Protein AF-A0A953SSI4-F1 (afdb_monomer_lite)

pLDDT: mean 75.78, std 18.79, range [28.72, 97.06]

Foldseek 3Di:
DDPPDPPDPPPPDDDDDDPDQDKFKKKKKFPDKDKDKDQWAFDPPDKDWIKIWMWIWADPDPFKIKIKIKMWIKTKTWGWGFAPDPVGDTHDIKMKIKIFMWIKIKMWTDDDQKIKMKMWTKTPFMFMFMDAPPDPGPGPGDTFIWIKIKTWMWGDPDLFKIKIKIKIWIDGAFDWDDCVSPPPTDTDGMTMMMITIMMMGTDPSDPPVVVVVVVVVVVVVVVVVVVVVVVVVVVVVVVVVVVVVVVVVVVVVVVVVVVDDD

Secondary structure (DSSP, 8-state):
-----------------SSPPPPEEEEEEEEEEEEEESSEEE-SSPPPEEEEEEEEEEESSSSEEEEEEEEEEEEEEEEEEEP-STT-PEEEEEEEEEEEEEEEEEEEEEETTEEEEEEEE--SEEEEEEEETTTB-----EE--EEEEEEEEEEESSSSEEEEEEEEEEEESPEEPPTTTSTT----EE-EEEEEEEEEEES-S-THHHHHHHHHHHHHHHHHHHHHHHHHHHHHHHHHHHHHHHHHHHHHHHHHHHTT--

Sequence (262 aa):
MKKLILILLLVPFVLVEGQQKQNYFSAHANIFSVVFPTRFEQSKQRAGNFLLGGQYNYYVSDMFLLSGGLNFTWLEMNGRNKSTLPTGGLLGNTQFEVLAAYPFLGVSTAISETELFVKMGVSIFGKQNQLGSSKGWVLEGKAFTLVPLEIGANWKFTENWGLSASIMKNFGDKLKIDKKIYVNSPESEIDFLTFNIGLSYAFLSKHNNLQVQIDGLKNKNMQYDHEIDALKKTIEQQKDTIKEKTELLAEYNKQNVDNGNT

Structure (mmCIF, N/CA/C/O backbone):
data_AF-A0A953SSI4-F1
#
_entry.id   AF-A0A953SSI4-F1
#
loop_
_atom_site.group_PDB
_atom_site.id
_atom_site.type_symbol
_atom_site.label_atom_id
_atom_site.label_alt_id
_atom_site.label_comp_id
_atom_site.label_asym_id
_atom_site.label_entity_id
_atom_site.label_seq_id
_atom_site.pdbx_PDB_ins_code
_atom_site.Cartn_x
_atom_site.Cartn_y
_atom_site.Cartn_z
_atom_site.occupancy
_atom_site.B_iso_or_equiv
_atom_site.auth_seq_id
_atom_site.auth_comp_id
_atom_site.auth_asym_id
_atom_site.auth_atom_id
_atom_site.pdbx_PDB_model_num
ATOM 1 N N . MET A 1 1 ? -8.858 -25.792 -22.626 1.00 38.88 1 MET A N 1
ATOM 2 C CA . MET A 1 1 ? -8.390 -26.247 -21.293 1.00 38.88 1 MET A CA 1
ATOM 3 C C . MET A 1 1 ? -7.252 -25.315 -20.895 1.00 38.88 1 MET A C 1
ATOM 5 O O . MET A 1 1 ? -6.272 -25.285 -21.612 1.00 38.88 1 MET A O 1
ATOM 9 N N . LYS A 1 2 ? -7.348 -24.429 -19.907 1.00 32.44 2 LYS A N 1
ATOM 10 C CA . LYS A 1 2 ? -7.685 -24.670 -18.503 1.00 32.44 2 LYS A CA 1
ATOM 11 C C . LYS A 1 2 ? -8.465 -23.470 -17.955 1.00 32.44 2 LYS A C 1
ATOM 13 O O . LYS A 1 2 ? -7.995 -22.341 -18.013 1.00 32.44 2 LYS A O 1
ATOM 18 N N . LYS A 1 3 ? -9.651 -23.749 -17.411 1.00 34.91 3 LYS A N 1
ATOM 19 C CA . LYS A 1 3 ? -10.274 -22.919 -16.382 1.00 34.91 3 LYS A CA 1
ATOM 20 C C . LYS A 1 3 ? -9.299 -22.940 -15.202 1.00 34.91 3 LYS A C 1
ATOM 22 O O . LYS A 1 3 ? -9.173 -23.976 -14.560 1.00 34.91 3 LYS A O 1
ATOM 27 N N . LEU A 1 4 ? -8.545 -21.866 -15.000 1.00 31.55 4 LEU A N 1
ATOM 28 C CA . LEU A 1 4 ? -7.781 -21.639 -13.775 1.00 31.55 4 LEU A CA 1
ATOM 29 C C . LEU A 1 4 ? -8.702 -20.785 -12.899 1.00 31.55 4 LEU A C 1
ATOM 31 O O . LEU A 1 4 ? -8.796 -19.578 -13.065 1.00 31.55 4 LEU A O 1
ATOM 35 N N . ILE A 1 5 ? -9.707 -21.429 -12.309 1.00 34.41 5 ILE A N 1
ATOM 36 C CA . ILE A 1 5 ? -9.767 -21.584 -10.857 1.00 34.41 5 ILE A CA 1
ATOM 37 C C . ILE A 1 5 ? -9.436 -20.245 -10.186 1.00 34.41 5 ILE A C 1
ATOM 39 O O . ILE A 1 5 ? -8.339 -19.989 -9.700 1.00 34.41 5 ILE A O 1
ATOM 43 N N . LEU A 1 6 ? -10.460 -19.396 -10.196 1.00 28.72 6 LEU A N 1
ATOM 44 C CA . LEU A 1 6 ? -10.753 -18.434 -9.151 1.00 28.72 6 LEU A CA 1
ATOM 45 C C . LEU A 1 6 ? -10.874 -19.227 -7.834 1.00 28.72 6 LEU A C 1
ATOM 47 O O . LEU A 1 6 ? -11.974 -19.583 -7.420 1.00 28.72 6 LEU A O 1
ATOM 51 N N . ILE A 1 7 ? -9.749 -19.598 -7.212 1.00 35.09 7 ILE A N 1
ATOM 52 C CA . ILE A 1 7 ? -9.768 -19.943 -5.790 1.00 35.09 7 ILE A CA 1
ATOM 53 C C . ILE A 1 7 ? -10.003 -18.616 -5.087 1.00 35.09 7 ILE A C 1
ATOM 55 O O . ILE A 1 7 ? -9.104 -17.793 -4.921 1.00 35.09 7 ILE A O 1
ATOM 59 N N . LEU A 1 8 ? -11.272 -18.405 -4.740 1.00 30.89 8 LEU A N 1
ATOM 60 C CA . LEU A 1 8 ? -11.639 -17.622 -3.581 1.00 30.89 8 LEU A CA 1
ATOM 61 C C . LEU A 1 8 ? -10.692 -18.017 -2.443 1.00 30.89 8 LEU A C 1
ATOM 63 O O . LEU A 1 8 ? -10.792 -19.114 -1.898 1.00 30.89 8 LEU A O 1
ATOM 67 N N . LEU A 1 9 ? -9.797 -17.109 -2.066 1.00 33.22 9 LEU A N 1
ATOM 68 C CA . LEU A 1 9 ? -9.161 -17.100 -0.752 1.00 33.22 9 LEU A CA 1
ATOM 69 C C . LEU A 1 9 ? -10.221 -16.686 0.285 1.00 33.22 9 LEU A C 1
ATOM 71 O O . LEU A 1 9 ? -10.135 -15.644 0.924 1.00 33.22 9 LEU A O 1
ATOM 75 N N . LEU A 1 10 ? -11.259 -17.514 0.418 1.00 29.75 10 LEU A N 1
ATOM 76 C CA . LEU A 1 10 ? -12.060 -17.612 1.629 1.00 29.75 10 LEU A CA 1
ATOM 77 C C . LEU A 1 10 ? -11.237 -18.454 2.601 1.00 29.75 10 LEU A C 1
ATOM 79 O O . LEU A 1 10 ? -11.416 -19.665 2.702 1.00 29.75 10 LEU A O 1
ATOM 83 N N . VAL A 1 11 ? -10.279 -17.820 3.273 1.00 34.97 11 VAL A N 1
ATOM 84 C CA . VAL A 1 11 ? -9.708 -18.405 4.486 1.00 34.97 11 VAL A CA 1
ATOM 85 C C . VAL A 1 11 ? -10.775 -18.239 5.571 1.00 34.97 11 VAL A C 1
ATOM 87 O O . VAL A 1 11 ? -11.155 -17.100 5.854 1.00 34.97 11 VAL A O 1
ATOM 90 N N . PRO A 1 12 ? -11.307 -19.324 6.164 1.00 33.00 12 PRO A N 1
ATOM 91 C CA . PRO A 1 12 ? -12.176 -19.196 7.318 1.00 33.00 12 PRO A CA 1
ATOM 92 C C . PRO A 1 12 ? -11.296 -18.740 8.485 1.00 33.00 12 PRO A C 1
ATOM 94 O O . PRO A 1 12 ? -10.506 -19.513 9.024 1.00 33.00 12 PRO A O 1
ATOM 97 N N . PHE A 1 13 ? -11.376 -17.458 8.835 1.00 42.38 13 PHE A N 1
ATOM 98 C CA . PHE A 1 13 ? -10.737 -16.938 10.036 1.00 42.38 13 PHE A CA 1
ATOM 99 C C . PHE A 1 13 ? -11.440 -17.545 11.251 1.00 42.38 13 PHE A C 1
ATOM 101 O O . PHE A 1 13 ? -12.580 -17.208 11.566 1.00 42.38 13 PHE A O 1
ATOM 108 N N . VAL A 1 14 ? -10.758 -18.479 11.908 1.00 31.27 14 VAL A N 1
ATOM 109 C CA . VAL A 1 14 ? -11.122 -18.959 13.238 1.00 31.27 14 VAL A CA 1
ATOM 110 C C . VAL A 1 14 ? -10.850 -17.812 14.211 1.00 31.27 14 VAL A C 1
ATOM 112 O O . VAL A 1 14 ? -9.713 -17.357 14.343 1.00 31.27 14 VAL A O 1
ATOM 115 N N . LEU A 1 15 ? -11.916 -17.312 14.835 1.00 35.94 15 LEU A N 1
ATOM 116 C CA . LEU A 1 15 ? -11.875 -16.308 15.894 1.00 35.94 15 LEU A CA 1
ATOM 117 C C . LEU A 1 15 ? -11.150 -16.905 17.106 1.00 35.94 15 LEU A C 1
ATOM 119 O O . LEU A 1 15 ? -11.649 -17.838 17.730 1.00 35.94 15 LEU A O 1
ATOM 123 N N . VAL A 1 16 ? -9.964 -16.386 17.420 1.00 34.56 16 VAL A N 1
ATOM 124 C CA . VAL A 1 16 ? -9.275 -16.658 18.686 1.00 34.56 16 VAL A CA 1
ATOM 125 C C . VAL A 1 16 ? -9.509 -15.448 19.581 1.00 34.56 16 VAL A C 1
ATOM 127 O O . VAL A 1 16 ? -8.954 -14.378 19.343 1.00 34.56 16 VAL A O 1
ATOM 130 N N . GLU A 1 17 ? -10.366 -15.613 20.586 1.00 31.66 17 GLU A N 1
ATOM 131 C CA . GLU A 1 17 ? -10.643 -14.596 21.599 1.00 31.66 17 GLU A CA 1
ATOM 132 C C . GLU A 1 17 ? -9.452 -14.475 22.566 1.00 31.66 17 GLU A C 1
ATOM 134 O O . GLU A 1 17 ? -9.240 -15.300 23.451 1.00 31.66 17 GLU A O 1
ATOM 139 N N . GLY A 1 18 ? -8.664 -13.420 22.388 1.00 30.20 18 GLY A N 1
ATOM 140 C CA . GLY A 1 18 ? -7.817 -12.801 23.412 1.00 30.20 18 GLY A CA 1
ATOM 141 C C . GLY A 1 18 ? -8.101 -11.298 23.401 1.00 30.20 18 GLY A C 1
ATOM 142 O O . GLY A 1 18 ? -8.830 -10.851 22.520 1.00 30.20 18 GLY A O 1
ATOM 143 N N . GLN A 1 19 ? -7.575 -10.500 24.341 1.00 40.12 19 GLN A N 1
ATOM 144 C CA . GLN A 1 19 ? -7.699 -9.030 24.296 1.00 40.12 19 GLN A CA 1
ATOM 145 C C . GLN A 1 19 ? -7.029 -8.477 23.024 1.00 40.12 19 GLN A C 1
ATOM 147 O O . GLN A 1 19 ? -5.876 -8.067 23.025 1.00 40.12 19 GLN A O 1
ATOM 152 N N . GLN A 1 20 ? -7.750 -8.539 21.910 1.00 52.00 20 GLN A N 1
ATOM 153 C CA . GLN A 1 20 ? -7.225 -8.362 20.570 1.00 52.00 20 GLN A CA 1
ATOM 154 C C . GLN A 1 20 ? -7.157 -6.873 20.257 1.00 52.00 20 GLN A C 1
ATOM 156 O O . GLN A 1 20 ? -8.157 -6.151 20.348 1.00 52.00 20 GLN A O 1
ATOM 161 N N . LYS A 1 21 ? -5.979 -6.418 19.817 1.00 66.44 21 LYS A N 1
ATOM 162 C CA . LYS A 1 21 ? -5.864 -5.173 19.052 1.00 66.44 21 LYS A CA 1
ATOM 163 C C . LYS A 1 21 ? -6.944 -5.167 17.963 1.00 66.44 21 LYS A C 1
ATOM 165 O O . LYS A 1 21 ? -7.124 -6.155 17.254 1.00 66.44 21 LYS A O 1
ATOM 170 N N . GLN A 1 22 ? -7.686 -4.065 17.852 1.00 73.00 22 GLN A N 1
ATOM 171 C CA . GLN A 1 22 ? -8.815 -3.991 16.924 1.00 73.00 22 GLN A CA 1
ATOM 172 C C . GLN A 1 22 ? -8.332 -4.005 15.478 1.00 73.00 22 GLN A C 1
ATOM 174 O O . GLN A 1 22 ? -7.473 -3.211 15.092 1.00 73.00 22 GLN A O 1
ATOM 179 N N . ASN A 1 23 ? -8.925 -4.889 14.677 1.00 83.12 23 ASN A N 1
ATOM 180 C CA . ASN A 1 23 ? -8.787 -4.868 13.227 1.00 83.12 23 ASN A CA 1
ATOM 181 C C . ASN A 1 23 ? -9.219 -3.505 12.682 1.00 83.12 23 ASN A C 1
ATOM 183 O O . ASN A 1 23 ? -10.150 -2.890 13.202 1.00 83.12 23 ASN A O 1
ATOM 187 N N . TYR A 1 24 ? -8.559 -3.033 11.631 1.00 83.81 24 TYR A N 1
ATOM 188 C CA . TYR A 1 24 ? -8.781 -1.677 11.142 1.00 83.81 24 TYR A CA 1
ATOM 189 C C . TYR A 1 24 ? -8.569 -1.563 9.640 1.00 83.81 24 TYR A C 1
ATOM 191 O O . TYR A 1 24 ? -7.761 -2.270 9.035 1.00 83.81 24 TYR A O 1
ATOM 199 N N . PHE A 1 25 ? -9.264 -0.603 9.041 1.00 88.50 25 PHE A N 1
ATOM 200 C CA . PHE A 1 25 ? -8.987 -0.160 7.683 1.00 88.50 25 PHE A CA 1
ATOM 201 C C . PHE A 1 25 ? -7.974 0.973 7.705 1.00 88.50 25 PHE A C 1
ATOM 203 O O . PHE A 1 25 ? -8.043 1.856 8.565 1.00 88.50 25 PHE A O 1
ATOM 210 N N . SER A 1 26 ? -7.069 0.978 6.735 1.00 90.50 26 SER A N 1
ATOM 211 C CA . SER A 1 26 ? -6.137 2.078 6.525 1.00 90.50 26 SER A CA 1
ATOM 212 C C . SER A 1 26 ? -6.022 2.451 5.057 1.00 90.50 26 SER A C 1
ATOM 214 O O . SER A 1 26 ? -6.076 1.583 4.187 1.00 90.50 26 SER A O 1
ATOM 216 N N . ALA A 1 27 ? -5.813 3.737 4.795 1.00 93.88 27 ALA A N 1
ATOM 217 C CA . ALA A 1 27 ? -5.312 4.225 3.517 1.00 93.88 27 ALA A CA 1
ATOM 218 C C . ALA A 1 27 ? -3.811 4.456 3.634 1.00 93.88 27 ALA A C 1
ATOM 220 O O . ALA A 1 27 ? -3.314 4.817 4.703 1.00 93.88 27 ALA A O 1
ATOM 221 N N . HIS A 1 28 ? -3.098 4.285 2.531 1.00 93.31 28 HIS A N 1
ATOM 222 C CA . HIS A 1 28 ? -1.682 4.608 2.445 1.00 93.31 28 HIS A CA 1
ATOM 223 C C . HIS A 1 28 ? -1.350 5.211 1.090 1.00 93.31 28 HIS A C 1
ATOM 225 O O . HIS A 1 28 ? -1.944 4.855 0.073 1.00 93.31 28 HIS A O 1
ATOM 231 N N . ALA A 1 29 ? -0.382 6.117 1.081 1.00 93.94 29 ALA A N 1
ATOM 232 C CA . ALA A 1 29 ? 0.141 6.707 -0.137 1.00 93.94 29 ALA A CA 1
ATOM 233 C C . ALA A 1 29 ? 1.640 6.969 -0.017 1.00 93.94 29 ALA A C 1
ATOM 235 O O . ALA A 1 29 ? 2.124 7.333 1.054 1.00 93.94 29 ALA A O 1
ATOM 236 N N . ASN A 1 30 ? 2.371 6.839 -1.121 1.00 91.19 30 ASN A N 1
ATOM 237 C CA . ASN A 1 30 ? 3.765 7.263 -1.178 1.00 91.19 30 ASN A CA 1
ATOM 238 C C . ASN A 1 30 ? 3.826 8.787 -1.301 1.00 91.19 30 ASN A C 1
ATOM 240 O O . ASN A 1 30 ? 3.279 9.360 -2.242 1.00 91.19 30 ASN A O 1
ATOM 244 N N . ILE A 1 31 ? 4.518 9.435 -0.367 1.00 89.62 31 ILE A N 1
ATOM 245 C CA . ILE A 1 31 ? 4.819 10.875 -0.427 1.00 89.62 31 ILE A CA 1
ATOM 246 C C . ILE A 1 31 ? 6.124 11.143 -1.179 1.00 89.62 31 ILE A C 1
ATOM 248 O O . ILE A 1 31 ? 6.339 12.232 -1.708 1.00 89.62 31 ILE A O 1
ATOM 252 N N . PHE A 1 32 ? 6.999 10.141 -1.238 1.00 87.06 32 PHE A N 1
ATOM 253 C CA . PHE A 1 32 ? 8.236 10.182 -1.994 1.00 87.06 32 PHE A CA 1
ATOM 254 C C . PHE A 1 32 ? 8.563 8.787 -2.509 1.00 87.06 32 PHE A C 1
ATOM 256 O O . PHE A 1 32 ? 8.390 7.792 -1.805 1.00 87.06 32 PHE A O 1
ATOM 263 N N . SER A 1 33 ? 9.056 8.706 -3.739 1.00 86.56 33 SER A N 1
ATOM 264 C CA . SER A 1 33 ? 9.518 7.448 -4.293 1.00 86.56 33 SER A CA 1
ATOM 265 C C . SER A 1 33 ? 10.597 7.662 -5.344 1.00 86.56 33 SER A C 1
ATOM 267 O O . SER A 1 33 ? 10.571 8.637 -6.096 1.00 86.56 33 SER A O 1
ATOM 269 N N . VAL A 1 34 ? 11.557 6.741 -5.379 1.00 85.94 34 VAL A N 1
ATOM 270 C CA . VAL A 1 34 ? 12.664 6.721 -6.337 1.00 85.94 34 VAL A CA 1
ATOM 271 C C . VAL A 1 34 ? 12.677 5.380 -7.038 1.00 85.94 34 VAL A C 1
ATOM 273 O O . VAL A 1 34 ? 12.520 4.335 -6.409 1.00 85.94 34 VAL A O 1
ATOM 276 N N . VAL A 1 35 ? 12.895 5.415 -8.348 1.00 85.62 35 VAL A N 1
ATOM 277 C CA . VAL A 1 35 ? 12.844 4.242 -9.216 1.00 85.62 35 VAL A CA 1
ATOM 278 C C . VAL A 1 35 ? 14.233 3.994 -9.772 1.00 85.62 35 VAL A C 1
ATOM 280 O O . VAL A 1 35 ? 14.845 4.882 -10.352 1.00 85.62 35 VAL A O 1
ATOM 283 N N . PHE A 1 36 ? 14.705 2.766 -9.631 1.00 85.81 36 PHE A N 1
ATOM 284 C CA . PHE A 1 36 ? 16.005 2.303 -10.088 1.00 85.81 36 PHE A CA 1
ATOM 285 C C . PHE A 1 36 ? 15.800 1.289 -11.213 1.00 85.81 36 PHE A C 1
ATOM 287 O O . PHE A 1 36 ? 15.619 0.096 -10.945 1.00 85.81 36 PHE A O 1
ATOM 294 N N . PRO A 1 37 ? 15.774 1.740 -12.475 1.00 80.94 37 PRO A N 1
ATOM 295 C CA . PRO A 1 37 ? 15.682 0.842 -13.611 1.00 80.94 37 PRO A CA 1
ATOM 296 C C . PRO A 1 37 ? 17.011 0.186 -13.966 1.00 80.94 37 PRO A C 1
ATOM 298 O O . PRO A 1 37 ? 18.085 0.782 -13.872 1.00 80.94 37 PRO A O 1
ATOM 301 N N . THR A 1 38 ? 16.934 -1.019 -14.513 1.00 77.38 38 THR A N 1
ATOM 302 C CA . THR A 1 38 ? 18.051 -1.652 -15.210 1.00 77.38 38 THR A CA 1
ATOM 303 C C . THR A 1 38 ? 18.144 -1.116 -16.635 1.00 77.38 38 THR A C 1
ATOM 305 O O . THR A 1 38 ? 17.128 -1.006 -17.313 1.00 77.38 38 THR A O 1
ATOM 308 N N . ARG A 1 39 ? 19.357 -0.854 -17.138 1.00 69.19 39 ARG A N 1
ATOM 309 C CA . ARG A 1 39 ? 19.613 -0.507 -18.559 1.00 69.19 39 ARG A CA 1
ATOM 310 C C . ARG A 1 39 ? 18.941 0.785 -19.062 1.00 69.19 39 ARG A C 1
ATOM 312 O O . ARG A 1 39 ? 19.009 1.089 -20.251 1.00 69.19 39 ARG A O 1
ATOM 319 N N . PHE A 1 40 ? 18.386 1.583 -18.156 1.00 74.00 40 PHE A N 1
ATOM 320 C CA . PHE A 1 40 ? 17.819 2.897 -18.430 1.00 74.00 40 PHE A CA 1
ATOM 321 C C . PHE A 1 40 ? 18.584 3.947 -17.629 1.00 74.00 40 PHE A C 1
ATOM 323 O O . PHE A 1 40 ? 18.725 3.836 -16.412 1.00 74.00 40 PHE A O 1
ATOM 330 N N . GLU A 1 41 ? 19.117 4.952 -18.309 1.00 75.19 41 GLU A N 1
ATOM 331 C CA . GLU A 1 41 ? 19.736 6.103 -17.667 1.00 75.19 41 GLU A CA 1
ATOM 332 C C . GLU A 1 41 ? 18.675 7.173 -17.447 1.00 75.19 41 GLU A C 1
ATOM 334 O O . GLU A 1 41 ? 18.301 7.908 -18.362 1.00 75.19 41 GLU A O 1
ATOM 339 N N . GLN A 1 42 ? 18.150 7.224 -16.228 1.00 72.00 42 GLN A N 1
ATOM 340 C CA . GLN A 1 42 ? 17.109 8.171 -15.866 1.00 72.00 42 GLN A CA 1
ATOM 341 C C . GLN A 1 42 ? 17.662 9.602 -15.886 1.00 72.00 42 GLN A C 1
ATOM 343 O O . GLN A 1 42 ? 18.723 9.894 -15.333 1.00 72.00 42 GLN A O 1
ATOM 348 N N . SER A 1 43 ? 16.939 10.502 -16.545 1.00 67.44 43 SER A N 1
ATOM 349 C CA . SER A 1 43 ? 17.243 11.927 -16.514 1.00 67.44 43 SER A CA 1
ATOM 350 C C . SER A 1 43 ? 17.050 12.467 -15.095 1.00 67.44 43 SER A C 1
ATOM 352 O O . SER A 1 43 ? 16.218 11.979 -14.335 1.00 67.44 43 SER A O 1
ATOM 354 N N . LYS A 1 44 ? 17.805 13.507 -14.725 1.00 60.28 44 LYS A N 1
ATOM 355 C CA . LYS A 1 44 ? 17.697 14.146 -13.398 1.00 60.28 44 LYS A CA 1
ATOM 356 C C . LYS A 1 44 ? 16.337 14.827 -13.158 1.00 60.28 44 LYS A C 1
ATOM 358 O O . LYS A 1 44 ? 16.067 15.261 -12.041 1.00 60.28 44 LYS A O 1
ATOM 363 N N . GLN A 1 45 ? 15.500 14.948 -14.192 1.00 57.69 45 GLN A N 1
ATOM 364 C CA . GLN A 1 45 ? 14.121 15.402 -14.064 1.00 57.69 45 GLN A CA 1
ATOM 365 C C . GLN A 1 45 ? 13.286 14.244 -13.510 1.00 57.69 45 GLN A C 1
ATOM 367 O O . GLN A 1 45 ? 13.216 13.171 -14.103 1.00 57.69 45 GLN A O 1
ATOM 372 N N . ARG A 1 46 ? 12.747 14.468 -12.306 1.00 55.31 46 ARG A N 1
ATOM 373 C CA . ARG A 1 46 ? 12.142 13.464 -11.424 1.00 55.31 46 ARG A CA 1
ATOM 374 C C . ARG A 1 46 ? 11.179 12.549 -12.178 1.00 55.31 46 ARG A C 1
ATOM 376 O O . ARG A 1 46 ? 10.193 13.016 -12.731 1.00 55.31 46 ARG A O 1
ATOM 383 N N . ALA A 1 47 ? 11.443 11.249 -12.121 1.00 59.72 47 ALA A N 1
ATOM 384 C CA . ALA A 1 47 ? 10.410 10.250 -12.330 1.00 59.72 47 ALA A CA 1
ATOM 385 C C . ALA A 1 47 ? 9.311 10.422 -11.281 1.00 59.72 47 ALA A C 1
ATOM 387 O O . ALA A 1 47 ? 9.605 10.483 -10.084 1.00 59.72 47 ALA A O 1
ATOM 388 N N . GLY A 1 48 ? 8.062 10.512 -11.726 1.00 67.12 48 GLY A N 1
ATOM 389 C CA . GLY A 1 48 ? 6.917 10.381 -10.841 1.00 67.12 48 GLY A CA 1
ATOM 390 C C . GLY A 1 48 ? 6.739 8.910 -10.489 1.00 67.12 48 GLY A C 1
ATOM 391 O O . GLY A 1 48 ? 6.543 8.090 -11.374 1.00 67.12 48 GLY A O 1
ATOM 392 N N . ASN A 1 49 ? 6.812 8.544 -9.213 1.00 79.88 49 ASN A N 1
ATOM 393 C CA . ASN A 1 49 ? 6.257 7.272 -8.765 1.00 79.88 49 ASN A CA 1
ATOM 394 C C . ASN A 1 49 ? 5.256 7.548 -7.656 1.00 79.88 49 ASN A C 1
ATOM 396 O O . ASN A 1 49 ? 5.592 8.088 -6.600 1.00 79.88 49 ASN A O 1
ATOM 400 N N . PHE A 1 50 ? 4.018 7.191 -7.944 1.00 84.25 50 PHE A N 1
ATOM 401 C CA . PHE A 1 50 ? 2.882 7.361 -7.076 1.00 84.25 50 PHE A CA 1
ATOM 402 C C . PHE A 1 50 ? 2.307 5.990 -6.760 1.00 84.25 50 PHE A C 1
ATOM 404 O O . PHE A 1 50 ? 2.013 5.197 -7.653 1.00 84.25 50 PHE A O 1
ATOM 411 N N . LEU A 1 51 ? 2.114 5.730 -5.474 1.00 89.19 51 LEU A N 1
ATOM 412 C CA . LEU A 1 51 ? 1.346 4.595 -4.995 1.00 89.19 51 LEU A CA 1
ATOM 413 C C . LEU A 1 51 ? 0.282 5.137 -4.061 1.00 89.19 51 LEU A C 1
ATOM 415 O O . LEU A 1 51 ? 0.600 5.911 -3.161 1.00 89.19 51 LEU A O 1
ATOM 419 N N . LEU A 1 52 ? -0.952 4.706 -4.269 1.00 94.00 52 LEU A N 1
ATOM 420 C CA . LEU A 1 52 ? -2.077 4.939 -3.377 1.00 94.00 52 LEU A CA 1
ATOM 421 C C . LEU A 1 52 ? -2.793 3.616 -3.174 1.00 94.00 52 LEU A C 1
ATOM 423 O O . LEU A 1 52 ? -2.976 2.855 -4.122 1.00 94.00 52 LEU A O 1
ATOM 427 N N . GLY A 1 53 ? -3.229 3.344 -1.958 1.00 93.06 53 GLY A N 1
ATOM 428 C CA . GLY A 1 53 ? -3.987 2.143 -1.687 1.00 93.06 53 GLY A CA 1
ATOM 429 C C . GLY A 1 53 ? -4.803 2.225 -0.419 1.00 93.06 53 GLY A C 1
ATOM 430 O O . GLY A 1 53 ? -4.711 3.165 0.373 1.00 93.06 53 GLY A O 1
ATOM 431 N N . GLY A 1 54 ? -5.619 1.196 -0.261 1.00 91.81 54 GLY A N 1
ATOM 432 C CA . GLY A 1 54 ? -6.360 0.920 0.953 1.00 91.81 54 GLY A CA 1
ATOM 433 C C . GLY A 1 54 ? -6.174 -0.538 1.336 1.00 91.81 54 GLY A C 1
ATOM 434 O O . GLY A 1 54 ? -6.043 -1.405 0.468 1.00 91.81 54 GLY A O 1
ATOM 435 N N . GLN A 1 55 ? -6.158 -0.809 2.634 1.00 92.81 55 GLN A N 1
ATOM 436 C CA . GLN A 1 55 ? -6.027 -2.160 3.160 1.00 92.81 55 GLN A CA 1
ATOM 437 C C . GLN A 1 55 ? -6.866 -2.370 4.409 1.00 92.81 55 GLN A C 1
ATOM 439 O O . GLN A 1 55 ? -7.083 -1.456 5.206 1.00 92.81 55 GLN A O 1
ATOM 444 N N . TYR A 1 56 ? -7.314 -3.606 4.567 1.00 89.44 56 TYR A N 1
ATOM 445 C CA . TYR A 1 56 ? -7.826 -4.132 5.815 1.00 89.44 56 TYR A CA 1
ATOM 446 C C . TYR A 1 56 ? -6.695 -4.835 6.561 1.00 89.44 56 TYR A C 1
ATOM 448 O O . TYR A 1 56 ? -5.921 -5.583 5.960 1.00 89.44 56 TYR A O 1
ATOM 456 N N . ASN A 1 57 ? -6.612 -4.585 7.861 1.00 88.69 57 ASN A N 1
ATOM 457 C CA . ASN A 1 57 ? -5.596 -5.117 8.752 1.00 88.69 57 ASN A CA 1
ATOM 458 C C . ASN A 1 57 ? -6.255 -6.008 9.800 1.00 88.69 57 ASN A C 1
ATOM 460 O O . ASN A 1 57 ? -7.113 -5.546 10.553 1.00 88.69 57 ASN A O 1
ATOM 464 N N . TYR A 1 58 ? -5.827 -7.263 9.847 1.00 87.31 58 TYR A N 1
ATOM 465 C CA . TYR A 1 58 ? -6.334 -8.293 10.738 1.00 87.31 58 TYR A CA 1
ATOM 466 C C . TYR A 1 58 ? -5.244 -8.743 11.713 1.00 87.31 58 TYR A C 1
ATOM 468 O O . TYR A 1 58 ? -4.236 -9.310 11.290 1.00 87.31 58 TYR A O 1
ATOM 476 N N . TYR A 1 59 ? -5.435 -8.518 13.011 1.00 83.44 59 TYR A N 1
ATOM 477 C CA . TYR A 1 59 ? -4.509 -8.997 14.035 1.00 83.44 59 TYR A CA 1
ATOM 478 C C . TYR A 1 59 ? -4.712 -10.494 14.270 1.00 83.44 59 TYR A C 1
ATOM 480 O O . TYR A 1 59 ? -5.753 -10.938 14.753 1.00 83.44 59 TYR A O 1
ATOM 488 N N . VAL A 1 60 ? -3.685 -11.277 13.949 1.00 85.62 60 VAL A N 1
ATOM 489 C CA . VAL A 1 60 ? -3.620 -12.701 14.307 1.00 85.62 60 VAL A CA 1
ATOM 490 C C . VAL A 1 60 ? -3.160 -12.850 15.758 1.00 85.62 60 VAL A C 1
ATOM 492 O O . VAL A 1 60 ? -3.599 -13.758 16.457 1.00 85.62 60 VAL A O 1
ATOM 495 N N . SER A 1 61 ? -2.302 -11.939 16.222 1.00 84.06 61 SER A N 1
ATOM 496 C CA . SER A 1 61 ? -1.883 -11.805 17.618 1.00 84.06 61 SER A CA 1
ATOM 497 C C . SER A 1 61 ? -1.446 -10.365 17.911 1.00 84.06 61 SER A C 1
ATOM 499 O O . SER A 1 61 ? -1.472 -9.508 17.027 1.00 84.06 61 SER A O 1
ATOM 501 N N . ASP A 1 62 ? -0.976 -10.093 19.130 1.00 79.50 62 ASP A N 1
ATOM 502 C CA . ASP A 1 62 ? -0.423 -8.780 19.494 1.00 79.50 62 ASP A CA 1
ATOM 503 C C . ASP A 1 62 ? 0.801 -8.371 18.668 1.00 79.50 62 ASP A C 1
ATOM 505 O O . ASP A 1 62 ? 1.099 -7.174 18.552 1.00 79.50 62 ASP A O 1
ATOM 509 N N . MET A 1 63 ? 1.498 -9.361 18.103 1.00 84.19 63 MET A N 1
ATOM 510 C CA . MET A 1 63 ? 2.704 -9.180 17.302 1.00 84.19 63 MET A CA 1
ATOM 511 C C . MET A 1 63 ? 2.441 -9.359 15.812 1.00 84.19 63 MET A C 1
ATOM 513 O O . MET A 1 63 ? 3.069 -8.660 15.032 1.00 84.19 63 MET A O 1
ATOM 517 N N . PHE A 1 64 ? 1.532 -10.250 15.406 1.00 87.69 64 PHE A N 1
ATOM 518 C CA . PHE A 1 64 ? 1.346 -10.617 14.001 1.00 87.69 64 PHE A CA 1
ATOM 519 C C . PHE A 1 64 ? 0.058 -10.061 13.406 1.00 87.69 64 PHE A C 1
ATOM 521 O O . PHE A 1 64 ? -1.028 -10.204 13.975 1.00 87.69 64 PHE A O 1
ATOM 528 N N . LEU A 1 65 ? 0.178 -9.502 12.205 1.00 89.31 65 LEU A N 1
ATOM 529 C CA . LEU A 1 65 ? -0.921 -8.908 11.460 1.00 89.31 65 LEU A CA 1
ATOM 530 C C . LEU A 1 65 ? -0.914 -9.406 10.015 1.00 89.31 65 LEU A C 1
ATOM 532 O O . LEU A 1 65 ? 0.125 -9.500 9.365 1.00 89.31 65 LEU A O 1
ATOM 536 N N . LEU A 1 66 ? -2.098 -9.734 9.511 1.00 91.62 66 LEU A N 1
ATOM 537 C CA . LEU A 1 66 ? -2.342 -10.016 8.104 1.00 91.62 66 LEU A CA 1
ATOM 538 C C . LEU A 1 66 ? -3.013 -8.801 7.479 1.00 91.62 66 LEU A C 1
ATOM 540 O O . LEU A 1 66 ? -3.918 -8.209 8.063 1.00 91.62 66 LEU A O 1
ATOM 544 N N . SER A 1 67 ? -2.581 -8.432 6.281 1.00 92.06 67 SER A N 1
ATOM 545 C CA . SER A 1 67 ? -3.173 -7.335 5.525 1.00 92.06 67 SER A CA 1
ATOM 546 C C . SER A 1 67 ? -3.631 -7.809 4.156 1.00 92.06 67 SER A C 1
ATOM 548 O O . SER A 1 67 ? -2.987 -8.636 3.513 1.00 92.06 67 SER A O 1
ATOM 550 N N . GLY A 1 68 ? -4.764 -7.283 3.714 1.00 93.38 68 GLY A N 1
ATOM 551 C CA . GLY A 1 68 ? -5.287 -7.493 2.372 1.00 93.38 68 GLY A CA 1
ATOM 552 C C . GLY A 1 68 ? -5.842 -6.185 1.845 1.00 93.38 68 GLY A C 1
ATOM 553 O O . GLY A 1 68 ? -6.514 -5.456 2.578 1.00 93.38 68 GLY A O 1
ATOM 554 N N . GLY A 1 69 ? -5.544 -5.851 0.596 1.00 94.31 69 GLY A N 1
ATOM 555 C CA . GLY A 1 69 ? -5.896 -4.540 0.074 1.00 94.31 69 GLY A CA 1
ATOM 556 C C . GLY A 1 69 ? -5.780 -4.418 -1.430 1.00 94.31 69 GLY A C 1
ATOM 557 O O . GLY A 1 69 ? -5.556 -5.397 -2.142 1.00 94.31 69 GLY A O 1
ATOM 558 N N . LEU A 1 70 ? -5.939 -3.185 -1.895 1.00 94.56 70 LEU A N 1
ATOM 559 C CA . LEU A 1 70 ? -5.817 -2.800 -3.292 1.00 94.56 70 LEU A CA 1
ATOM 560 C C . LEU A 1 70 ? -4.870 -1.608 -3.387 1.00 94.56 70 LEU A C 1
ATOM 562 O O . LEU A 1 70 ? -5.065 -0.600 -2.704 1.00 94.56 70 LEU A O 1
ATOM 566 N N . ASN A 1 71 ? -3.876 -1.727 -4.262 1.00 94.38 71 ASN A N 1
ATOM 567 C CA . ASN A 1 71 ? -2.966 -0.644 -4.603 1.00 94.38 71 ASN A CA 1
ATOM 568 C C . ASN A 1 71 ? -3.189 -0.200 -6.044 1.00 94.38 71 ASN A C 1
ATOM 570 O O . ASN A 1 71 ? -3.427 -1.013 -6.940 1.00 94.38 71 ASN A O 1
ATOM 574 N N . PHE A 1 72 ? -3.034 1.098 -6.252 1.00 92.69 72 PHE A N 1
ATOM 575 C CA . PHE A 1 72 ? -2.874 1.745 -7.537 1.00 92.69 72 PHE A CA 1
ATOM 576 C C . PHE A 1 72 ? -1.463 2.324 -7.605 1.00 92.69 72 PHE A C 1
ATOM 578 O O . PHE A 1 72 ? -1.055 3.084 -6.725 1.00 92.69 72 PHE A O 1
ATOM 585 N N . THR A 1 73 ? -0.726 1.972 -8.651 1.00 91.25 73 THR A N 1
ATOM 586 C CA . THR A 1 73 ? 0.612 2.490 -8.915 1.00 91.25 73 THR A CA 1
ATOM 587 C C . THR A 1 73 ? 0.632 3.188 -10.261 1.00 91.25 73 THR A C 1
ATOM 589 O O . THR A 1 73 ? 0.191 2.633 -11.268 1.00 91.25 73 THR A O 1
ATOM 592 N N . TRP A 1 74 ? 1.190 4.392 -10.267 1.00 90.00 74 TRP A N 1
ATOM 593 C CA . TRP A 1 74 ? 1.576 5.107 -11.467 1.00 90.00 74 TRP A CA 1
ATOM 594 C C . TRP A 1 74 ? 3.070 5.393 -11.407 1.00 90.00 74 TRP A C 1
ATOM 596 O O . TRP A 1 74 ? 3.558 6.025 -10.473 1.00 90.00 74 TRP A O 1
ATOM 606 N N . LEU A 1 75 ? 3.783 4.899 -12.406 1.00 87.56 75 LEU A N 1
ATOM 607 C CA . LEU A 1 75 ? 5.211 5.068 -12.564 1.00 87.56 75 LEU A CA 1
ATOM 608 C C . LEU A 1 75 ? 5.472 5.799 -13.874 1.00 87.56 75 LEU A C 1
ATOM 610 O O . LEU A 1 75 ? 5.060 5.334 -14.927 1.00 87.56 75 LEU A O 1
ATOM 614 N N . GLU A 1 76 ? 6.217 6.887 -13.812 1.00 85.00 76 GLU A N 1
ATOM 615 C CA . GLU A 1 76 ? 6.719 7.646 -14.945 1.00 85.00 76 GLU A CA 1
ATOM 616 C C . GLU A 1 76 ? 8.246 7.614 -14.923 1.00 85.00 76 GLU A C 1
ATOM 618 O O . GLU A 1 76 ? 8.877 7.834 -13.890 1.00 85.00 76 GLU A O 1
ATOM 623 N N . MET A 1 77 ? 8.868 7.340 -16.064 1.00 81.19 77 MET A N 1
ATOM 624 C CA . MET A 1 77 ? 10.316 7.255 -16.193 1.00 81.19 77 MET A CA 1
ATOM 625 C C . MET A 1 77 ? 10.790 8.013 -17.419 1.00 81.19 77 MET A C 1
ATOM 627 O O . MET A 1 77 ? 10.489 7.618 -18.538 1.00 81.19 77 MET A O 1
ATOM 631 N N . ASN A 1 78 ? 11.612 9.037 -17.204 1.00 78.88 78 ASN A N 1
ATOM 632 C CA . ASN A 1 78 ? 12.157 9.885 -18.263 1.00 78.88 78 ASN A CA 1
ATOM 633 C C . ASN A 1 78 ? 13.671 9.721 -18.326 1.00 78.88 78 ASN A C 1
ATOM 635 O O . ASN A 1 78 ? 14.344 9.875 -17.305 1.00 78.88 78 ASN A O 1
ATOM 639 N N . GLY A 1 79 ? 14.232 9.406 -19.491 1.00 76.19 79 GLY A N 1
ATOM 640 C CA . GLY A 1 79 ? 15.660 9.110 -19.588 1.00 76.19 79 GLY A CA 1
ATOM 641 C C . GLY A 1 79 ? 16.127 8.656 -20.962 1.00 76.19 79 GLY A C 1
ATOM 642 O O . GLY A 1 79 ? 15.476 8.899 -21.975 1.00 76.19 79 GLY A O 1
ATOM 643 N N . ARG A 1 80 ? 17.298 8.024 -20.996 1.00 72.25 80 ARG A N 1
ATOM 644 C CA . ARG A 1 80 ? 17.935 7.493 -22.205 1.00 72.25 80 ARG A CA 1
ATOM 645 C C . ARG A 1 80 ? 18.161 6.002 -22.048 1.00 72.25 80 ARG A C 1
ATOM 647 O O . ARG A 1 80 ? 18.607 5.536 -21.001 1.00 72.25 80 ARG A O 1
ATOM 654 N N . ASN A 1 81 ? 17.901 5.247 -23.106 1.00 66.12 81 ASN A N 1
ATOM 655 C CA . ASN A 1 81 ? 18.226 3.826 -23.099 1.00 66.12 81 ASN A CA 1
ATOM 656 C C . ASN A 1 81 ? 19.734 3.655 -23.269 1.00 66.12 81 ASN A C 1
ATOM 658 O O . ASN A 1 81 ? 20.341 4.261 -24.160 1.00 66.12 81 ASN A O 1
ATOM 662 N N . LYS A 1 82 ? 20.336 2.799 -22.442 1.00 61.41 82 LYS A N 1
ATOM 663 C CA . LYS A 1 82 ? 21.724 2.391 -22.649 1.00 61.41 82 LYS A CA 1
ATOM 664 C C . LYS A 1 82 ? 21.747 1.363 -23.776 1.00 61.41 82 LYS A C 1
ATOM 666 O O . LYS A 1 82 ? 21.105 0.320 -23.671 1.00 61.41 82 LYS A O 1
ATOM 671 N N . SER A 1 83 ? 22.449 1.670 -24.865 1.00 55.50 83 SER A N 1
ATOM 672 C CA . SER A 1 83 ? 22.639 0.715 -25.958 1.00 55.50 83 SER A CA 1
ATOM 673 C C . SER A 1 83 ? 23.480 -0.472 -25.490 1.00 55.50 83 SER A C 1
ATOM 675 O O . SER A 1 83 ? 24.430 -0.312 -24.726 1.00 55.50 83 SER A O 1
ATOM 677 N N . THR A 1 84 ? 23.143 -1.667 -25.970 1.00 50.69 84 THR A N 1
ATOM 678 C CA . THR A 1 84 ? 23.948 -2.884 -25.796 1.00 50.69 84 THR A CA 1
ATOM 679 C C . THR A 1 84 ? 25.038 -3.027 -26.865 1.00 50.69 84 THR A C 1
ATOM 681 O O . THR A 1 84 ? 25.747 -4.030 -26.873 1.00 50.69 84 THR A O 1
ATOM 684 N N . LEU A 1 85 ? 25.160 -2.075 -27.799 1.00 51.16 85 LEU A N 1
ATOM 685 C CA . LEU A 1 85 ? 26.183 -2.113 -28.844 1.00 51.16 85 LEU A CA 1
ATOM 686 C C . LEU A 1 85 ? 27.561 -1.700 -28.283 1.00 51.16 85 LEU A C 1
ATOM 688 O O . LEU A 1 85 ? 27.631 -0.742 -27.510 1.00 51.16 85 LEU A O 1
ATOM 692 N N . PRO A 1 86 ? 28.665 -2.343 -28.722 1.00 42.69 86 P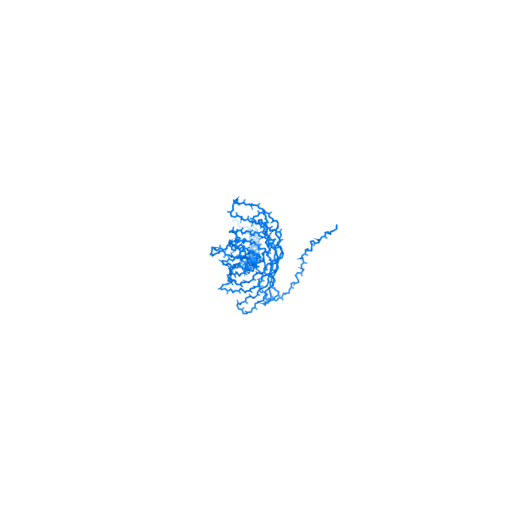RO A N 1
ATOM 693 C CA . PRO A 1 86 ? 30.031 -2.049 -28.261 1.00 42.69 86 PRO A CA 1
ATOM 694 C C . PRO A 1 86 ? 30.474 -0.591 -28.448 1.00 42.69 86 PRO A C 1
ATOM 696 O O . PRO A 1 86 ? 31.419 -0.143 -27.811 1.00 42.69 86 PRO A O 1
ATOM 699 N N . THR A 1 87 ? 29.796 0.158 -29.320 1.00 49.53 87 THR A N 1
ATOM 700 C CA . THR A 1 87 ? 30.089 1.560 -29.639 1.00 49.53 87 THR A CA 1
ATOM 701 C C . THR A 1 87 ? 29.423 2.570 -28.698 1.00 49.53 87 THR A C 1
ATOM 703 O O . THR A 1 87 ? 29.587 3.770 -28.898 1.00 49.53 87 THR A O 1
ATOM 706 N N . GLY A 1 88 ? 28.689 2.128 -27.666 1.00 44.03 88 GLY A N 1
ATOM 707 C CA . GLY A 1 88 ? 28.290 2.984 -26.538 1.00 44.03 88 GLY A CA 1
ATOM 708 C C . GLY A 1 88 ? 27.367 4.163 -26.879 1.00 44.03 88 GLY A C 1
ATOM 709 O O . GLY A 1 88 ? 27.280 5.114 -26.105 1.00 44.03 88 GLY A O 1
ATOM 710 N N . GLY A 1 89 ? 26.679 4.136 -28.024 1.00 48.69 89 GLY A N 1
ATOM 711 C CA . GLY A 1 89 ? 25.766 5.211 -28.413 1.00 48.69 89 GLY A CA 1
ATOM 712 C C . GLY A 1 89 ? 24.572 5.309 -27.461 1.00 48.69 89 GLY A C 1
ATOM 713 O O . GLY A 1 89 ? 23.820 4.348 -27.308 1.00 48.69 89 GLY A O 1
ATOM 714 N N . LEU A 1 90 ? 24.372 6.467 -26.829 1.00 51.34 90 LEU A N 1
ATOM 715 C CA . LEU A 1 90 ? 23.134 6.766 -26.108 1.00 51.34 90 LEU A CA 1
ATOM 716 C C . LEU A 1 90 ? 21.981 6.820 -27.114 1.00 51.34 90 LEU A C 1
ATOM 718 O O . LEU A 1 90 ? 22.001 7.621 -28.050 1.00 51.34 90 LEU A O 1
ATOM 722 N N . LEU A 1 91 ? 20.973 5.974 -26.921 1.00 57.19 91 LEU A N 1
ATOM 723 C CA . LEU A 1 91 ? 19.726 6.077 -27.669 1.00 57.19 91 LEU A CA 1
ATOM 724 C C . LEU A 1 91 ? 18.970 7.327 -27.179 1.00 57.19 91 LEU A C 1
ATOM 726 O O . LEU A 1 91 ? 19.111 7.728 -26.022 1.00 57.19 91 LEU A O 1
ATOM 730 N N . GLY A 1 92 ? 18.213 7.972 -28.074 1.00 60.94 92 GLY A N 1
ATOM 731 C CA . GLY A 1 92 ? 17.507 9.234 -27.808 1.00 60.94 92 GLY A CA 1
ATOM 732 C C . GLY A 1 92 ? 16.622 9.217 -26.554 1.00 60.94 92 GLY A C 1
ATOM 733 O O . GLY A 1 92 ? 16.355 8.168 -25.972 1.00 60.94 92 GLY A O 1
ATOM 734 N N . ASN A 1 93 ? 16.145 10.387 -26.133 1.00 69.44 93 ASN A N 1
ATOM 735 C CA . ASN A 1 93 ? 15.293 10.483 -24.948 1.00 69.44 93 ASN A CA 1
ATOM 736 C C . ASN A 1 93 ? 14.010 9.643 -25.132 1.00 69.44 93 ASN A C 1
ATOM 738 O O . ASN A 1 93 ? 13.339 9.738 -26.160 1.00 69.44 93 ASN A O 1
ATOM 742 N N . THR A 1 94 ? 13.687 8.826 -24.133 1.00 73.44 94 THR A N 1
ATOM 743 C CA . THR A 1 94 ? 12.474 8.007 -24.053 1.00 73.44 94 THR A CA 1
ATOM 744 C C . THR A 1 94 ? 11.765 8.307 -22.737 1.00 73.44 94 THR A C 1
ATOM 746 O O . THR A 1 94 ? 12.419 8.488 -21.705 1.00 73.44 94 THR A O 1
ATOM 749 N N . GLN A 1 95 ? 10.436 8.327 -22.776 1.00 78.56 95 GLN A N 1
ATOM 750 C CA . GLN A 1 95 ? 9.590 8.341 -21.586 1.00 78.56 95 GLN A CA 1
ATOM 751 C C . GLN A 1 95 ? 8.763 7.056 -21.527 1.00 78.56 95 GLN A C 1
ATOM 753 O O . GLN A 1 95 ? 8.256 6.597 -22.550 1.00 78.56 95 GLN A O 1
ATOM 758 N N . PHE A 1 96 ? 8.639 6.473 -20.340 1.00 80.25 96 PHE A N 1
ATOM 759 C CA . PHE A 1 96 ? 7.751 5.350 -20.058 1.00 80.25 96 PHE A CA 1
ATOM 760 C C . PHE A 1 96 ? 6.743 5.744 -18.996 1.00 80.25 96 PHE A C 1
ATOM 762 O O . PHE A 1 96 ? 7.093 6.416 -18.029 1.00 80.25 96 PHE A O 1
ATOM 769 N N . GLU A 1 97 ? 5.522 5.253 -19.148 1.00 86.06 97 GLU A N 1
ATOM 770 C CA . GLU A 1 97 ? 4.520 5.292 -18.094 1.00 86.06 97 GLU A CA 1
ATOM 771 C C . GLU A 1 97 ? 3.962 3.896 -17.861 1.00 86.06 97 GLU A C 1
ATOM 773 O O . GLU A 1 97 ? 3.664 3.172 -18.811 1.00 86.06 97 GLU A O 1
ATOM 778 N N . VAL A 1 98 ? 3.787 3.529 -16.600 1.00 86.88 98 VAL A N 1
ATOM 779 C CA . VAL A 1 98 ? 3.136 2.293 -16.180 1.00 86.88 98 VAL A CA 1
ATOM 780 C C . VAL A 1 98 ? 2.029 2.665 -15.220 1.00 86.88 98 VAL A C 1
ATOM 782 O O . VAL A 1 98 ? 2.271 3.320 -14.211 1.00 86.88 98 VAL A O 1
ATOM 785 N N . LEU A 1 99 ? 0.815 2.233 -15.529 1.00 89.69 99 LEU A N 1
ATOM 786 C CA . LEU A 1 99 ? -0.328 2.326 -14.631 1.00 89.69 99 LEU A CA 1
ATOM 787 C C . LEU A 1 99 ? -0.751 0.910 -14.284 1.00 89.69 99 LEU A C 1
ATOM 789 O O . LEU A 1 99 ? -1.006 0.126 -15.195 1.00 89.69 99 LEU A O 1
ATOM 793 N N . ALA A 1 100 ? -0.836 0.578 -13.002 1.00 90.56 100 ALA A N 1
ATOM 794 C CA . ALA A 1 100 ? -1.253 -0.743 -12.557 1.00 90.56 100 ALA A CA 1
ATOM 795 C C . ALA A 1 100 ? -2.157 -0.659 -11.328 1.00 90.56 100 ALA A C 1
ATOM 797 O O . ALA A 1 100 ? -1.918 0.134 -10.420 1.00 90.56 100 ALA A O 1
ATOM 798 N N . ALA A 1 101 ? -3.169 -1.521 -11.287 1.00 91.69 101 ALA A N 1
ATOM 799 C CA . ALA A 1 101 ? -3.968 -1.781 -10.100 1.00 91.69 101 ALA A CA 1
ATOM 800 C C . ALA A 1 101 ? -3.822 -3.255 -9.720 1.00 91.69 101 ALA A C 1
ATOM 802 O O . ALA A 1 101 ? -4.001 -4.140 -10.565 1.00 91.69 101 ALA A O 1
ATOM 803 N N . TYR A 1 102 ? -3.486 -3.524 -8.460 1.00 92.12 102 TYR A N 1
ATOM 804 C CA . TYR A 1 102 ? -3.241 -4.880 -7.981 1.00 92.12 102 TYR A CA 1
ATOM 805 C C . TYR A 1 102 ? -3.821 -5.098 -6.581 1.00 92.12 102 TYR A C 1
ATOM 807 O O . TYR A 1 102 ? -3.517 -4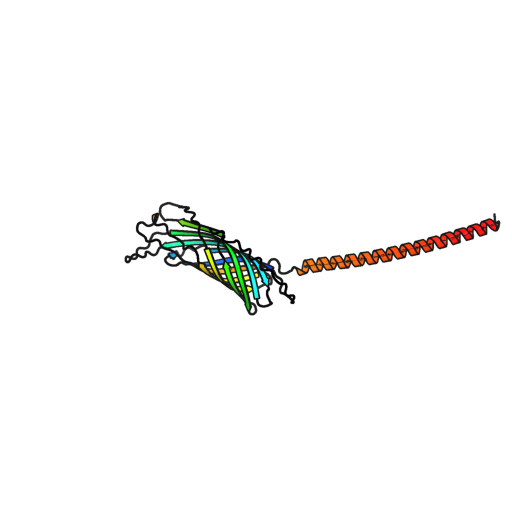.326 -5.663 1.00 92.12 102 TYR A O 1
ATOM 815 N N . PRO A 1 103 ? -4.651 -6.140 -6.382 1.00 93.12 103 PRO A N 1
ATOM 816 C CA . PRO A 1 103 ? -4.874 -6.659 -5.049 1.00 93.12 103 PRO A CA 1
ATOM 817 C C . PRO A 1 103 ? -3.556 -7.195 -4.487 1.00 93.12 103 PRO A C 1
ATOM 819 O O . PRO A 1 103 ? -2.706 -7.711 -5.224 1.00 93.12 103 PRO A O 1
ATOM 822 N N . PHE A 1 104 ? -3.396 -7.089 -3.176 1.00 94.31 104 PHE A N 1
ATOM 823 C CA . PHE A 1 104 ? -2.243 -7.634 -2.478 1.00 94.31 104 PHE A CA 1
ATOM 824 C C . PHE A 1 104 ? -2.655 -8.339 -1.192 1.00 94.31 104 PHE A C 1
ATOM 826 O O . PHE A 1 104 ? -3.705 -8.059 -0.606 1.00 94.31 104 PHE A O 1
ATOM 833 N N . LEU A 1 105 ? -1.771 -9.224 -0.750 1.00 94.31 105 LEU A N 1
ATOM 834 C CA . LEU A 1 105 ? -1.756 -9.792 0.586 1.00 94.31 105 LEU A CA 1
ATOM 835 C C . LEU A 1 105 ? -0.423 -9.459 1.237 1.00 94.31 105 LEU A C 1
ATOM 837 O O . LEU A 1 105 ? 0.615 -9.410 0.575 1.00 94.31 105 LEU A O 1
ATOM 841 N N . GLY A 1 106 ? -0.450 -9.230 2.536 1.00 93.81 106 GLY A N 1
ATOM 842 C CA . GLY A 1 106 ? 0.740 -8.950 3.305 1.00 93.81 106 GLY A CA 1
ATOM 843 C C . GLY A 1 106 ? 0.681 -9.536 4.696 1.00 93.81 106 GLY A C 1
ATOM 844 O O . GLY A 1 106 ? -0.382 -9.849 5.231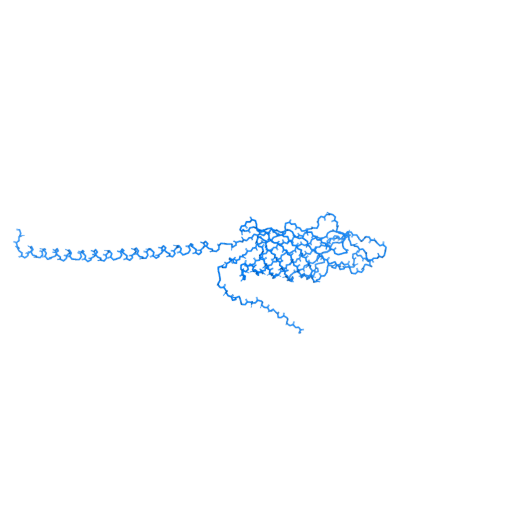 1.00 93.81 106 GLY A O 1
ATOM 845 N N . VAL A 1 107 ? 1.858 -9.648 5.281 1.00 94.31 107 VAL A N 1
ATOM 846 C CA . VAL A 1 107 ? 2.063 -10.006 6.676 1.00 94.31 107 VAL A CA 1
ATOM 847 C C . VAL A 1 107 ? 2.943 -8.943 7.302 1.00 94.31 107 VAL A C 1
ATOM 849 O O . VAL A 1 107 ? 3.868 -8.436 6.662 1.00 94.31 107 VAL A O 1
ATOM 852 N N . SER A 1 108 ? 2.662 -8.602 8.546 1.00 92.69 108 SER A N 1
ATOM 853 C CA . SER A 1 108 ? 3.539 -7.759 9.329 1.00 92.69 108 SER A CA 1
ATOM 854 C C . SER A 1 108 ? 3.721 -8.278 10.744 1.00 92.69 108 SER A C 1
ATOM 856 O O . SER A 1 108 ? 2.908 -9.040 11.274 1.00 92.69 108 SER A O 1
ATOM 858 N N . THR A 1 109 ? 4.854 -7.897 11.323 1.00 90.75 109 THR A N 1
ATOM 859 C CA . THR A 1 109 ? 5.205 -8.173 12.707 1.00 90.75 109 THR A CA 1
ATOM 860 C C . THR A 1 109 ? 5.564 -6.873 13.409 1.00 90.75 109 THR A C 1
ATOM 862 O O . THR A 1 109 ? 6.370 -6.084 12.912 1.00 90.75 109 THR A O 1
ATOM 865 N N . ALA A 1 110 ? 4.977 -6.645 14.576 1.00 83.00 110 ALA A N 1
ATOM 866 C CA . ALA A 1 110 ? 5.312 -5.518 15.430 1.00 83.00 110 ALA A CA 1
ATOM 867 C C . ALA A 1 110 ? 6.529 -5.861 16.299 1.00 83.00 110 ALA A C 1
ATOM 869 O O . ALA A 1 110 ? 6.537 -6.867 17.009 1.00 83.00 110 ALA A O 1
ATOM 870 N N . ILE A 1 111 ? 7.546 -5.005 16.253 1.00 80.31 111 ILE A N 1
ATOM 871 C CA . ILE A 1 111 ? 8.711 -5.021 17.135 1.00 80.31 111 ILE A CA 1
ATOM 872 C C . ILE A 1 111 ? 8.771 -3.639 17.789 1.00 80.31 111 ILE A C 1
ATOM 874 O O . ILE A 1 111 ? 9.215 -2.666 17.178 1.00 80.31 111 ILE A O 1
ATOM 878 N N . SER A 1 112 ? 8.300 -3.545 19.036 1.00 77.62 112 SER A N 1
ATOM 879 C CA . SER A 1 112 ? 8.103 -2.261 19.725 1.00 77.62 112 SER A CA 1
ATOM 880 C C . SER A 1 112 ? 7.166 -1.333 18.920 1.00 77.62 112 SER A C 1
ATOM 882 O O . SER A 1 112 ? 6.085 -1.756 18.511 1.00 77.62 112 SER A O 1
ATOM 884 N N . GLU A 1 113 ? 7.566 -0.087 18.673 1.00 76.44 113 GLU A N 1
ATOM 885 C CA . GLU A 1 113 ? 6.816 0.922 17.908 1.00 76.44 113 GLU A CA 1
ATOM 886 C C . GLU A 1 113 ? 6.954 0.777 16.380 1.00 76.44 113 GLU A C 1
ATOM 888 O O . GLU A 1 113 ? 6.334 1.525 15.620 1.00 76.44 113 GLU A O 1
ATOM 893 N N . THR A 1 114 ? 7.772 -0.174 15.914 1.00 85.88 114 THR A N 1
ATOM 894 C CA . THR A 1 114 ? 8.013 -0.417 14.487 1.00 85.88 114 THR A CA 1
ATOM 895 C C . THR A 1 114 ? 7.277 -1.667 14.025 1.00 85.88 114 THR A C 1
ATOM 897 O O . THR A 1 114 ? 7.421 -2.742 14.602 1.00 85.88 114 THR A O 1
ATOM 900 N N . GLU A 1 115 ? 6.526 -1.553 12.939 1.00 90.75 115 GLU A N 1
ATOM 901 C CA . GLU A 1 115 ? 5.896 -2.682 12.263 1.00 90.75 115 GLU A CA 1
ATOM 902 C C . GLU A 1 115 ? 6.691 -3.026 11.000 1.00 90.75 115 GLU A C 1
ATOM 904 O O . GLU A 1 115 ? 6.747 -2.230 10.064 1.00 90.75 115 GLU A O 1
ATOM 909 N N . LEU A 1 116 ? 7.312 -4.204 10.962 1.00 95.06 116 LEU A N 1
ATOM 910 C CA . LEU A 1 116 ? 7.972 -4.722 9.763 1.00 95.06 116 LEU A CA 1
ATOM 911 C C . LEU A 1 116 ? 6.950 -5.456 8.910 1.00 95.06 116 LEU A C 1
ATOM 913 O O . LEU A 1 116 ? 6.249 -6.324 9.425 1.00 95.06 116 LEU A O 1
ATOM 917 N N . PHE A 1 117 ? 6.880 -5.153 7.619 1.00 95.25 117 PHE A N 1
ATOM 918 C CA . PHE A 1 117 ? 5.886 -5.732 6.725 1.00 95.25 117 PHE A CA 1
ATOM 919 C C . PHE A 1 117 ? 6.496 -6.304 5.450 1.00 95.25 117 PHE A C 1
ATOM 921 O O . PHE A 1 117 ? 7.505 -5.823 4.931 1.00 95.25 117 PHE A O 1
ATOM 928 N N . VAL A 1 118 ? 5.810 -7.308 4.917 1.00 96.75 118 VAL A N 1
ATOM 929 C CA . VAL A 1 118 ? 6.019 -7.868 3.585 1.00 96.75 118 VAL A CA 1
ATOM 930 C C . VAL A 1 118 ? 4.668 -7.912 2.884 1.00 96.75 118 VAL A C 1
ATOM 932 O O . VAL A 1 118 ? 3.691 -8.385 3.462 1.00 96.75 118 VAL A O 1
ATOM 935 N N . LYS A 1 119 ? 4.597 -7.425 1.646 1.00 95.94 119 LYS A N 1
ATOM 936 C CA . LYS A 1 119 ? 3.394 -7.455 0.804 1.00 95.94 119 LYS A CA 1
ATOM 937 C C . LYS A 1 119 ? 3.729 -8.040 -0.557 1.00 95.94 119 LYS A C 1
ATOM 939 O O . LYS A 1 119 ? 4.791 -7.768 -1.111 1.00 95.94 119 LYS A O 1
ATOM 944 N N . MET A 1 120 ? 2.801 -8.800 -1.117 1.00 96.19 120 MET A N 1
ATOM 945 C CA . MET A 1 120 ? 2.882 -9.279 -2.488 1.00 96.19 120 MET A CA 1
ATOM 946 C C . MET A 1 120 ? 1.528 -9.191 -3.183 1.00 96.19 120 MET A C 1
ATOM 948 O O . MET A 1 120 ? 0.485 -9.379 -2.556 1.00 96.19 120 MET A O 1
ATOM 952 N N . GLY A 1 121 ? 1.538 -8.923 -4.483 1.00 94.19 121 GLY A N 1
ATOM 953 C CA . GLY A 1 121 ? 0.314 -8.790 -5.266 1.00 94.19 121 GLY A CA 1
ATOM 954 C C . GLY A 1 121 ? 0.485 -9.223 -6.711 1.00 94.19 121 GLY A C 1
ATOM 955 O O . GLY A 1 121 ? 1.580 -9.572 -7.149 1.00 94.19 121 GLY A O 1
ATOM 956 N N . VAL A 1 122 ? -0.617 -9.188 -7.454 1.00 92.75 122 VAL A N 1
ATOM 957 C CA . VAL A 1 122 ? -0.645 -9.429 -8.902 1.00 92.75 122 VAL A CA 1
ATOM 958 C C . VAL A 1 122 ? -1.620 -8.440 -9.520 1.00 92.75 122 VAL A C 1
ATOM 960 O O . VAL A 1 122 ? -2.750 -8.310 -9.053 1.00 92.75 122 VAL A O 1
ATOM 963 N N . SER A 1 123 ? -1.202 -7.731 -10.563 1.00 90.75 123 SER A N 1
ATOM 964 C CA . SER A 1 123 ? -2.057 -6.767 -11.248 1.00 90.75 123 SER A CA 1
ATOM 965 C C . SER A 1 123 ? -3.248 -7.438 -11.909 1.00 90.75 123 SER A C 1
ATOM 967 O O . SER A 1 123 ? -3.091 -8.347 -12.721 1.00 90.75 123 SER A O 1
ATOM 969 N N . ILE A 1 124 ? -4.433 -6.914 -11.615 1.00 88.94 124 ILE A N 1
ATOM 970 C CA . ILE A 1 124 ? -5.673 -7.219 -12.341 1.00 88.94 124 ILE A CA 1
ATOM 971 C C . ILE A 1 124 ? -5.851 -6.296 -13.549 1.00 88.94 124 ILE A C 1
ATOM 973 O O . ILE A 1 124 ? -6.589 -6.605 -14.479 1.00 88.94 124 ILE A O 1
ATOM 977 N N . PHE A 1 125 ? -5.154 -5.162 -13.528 1.00 87.06 125 PHE A N 1
ATOM 978 C CA . PHE A 1 125 ? -5.071 -4.208 -14.613 1.00 87.06 125 PHE A CA 1
ATOM 979 C C . PHE A 1 125 ? -3.656 -3.648 -14.649 1.00 87.06 125 PHE A C 1
ATOM 981 O O . PHE A 1 125 ? -3.133 -3.221 -13.618 1.00 87.06 125 PHE A O 1
ATOM 988 N N . GLY A 1 126 ? -3.067 -3.597 -15.836 1.00 85.12 126 GLY A N 1
ATOM 989 C CA . GLY A 1 126 ? -1.837 -2.864 -16.047 1.00 85.12 126 GLY A CA 1
ATOM 990 C C . GLY A 1 126 ? -1.687 -2.426 -17.494 1.00 85.12 126 GLY A C 1
ATOM 991 O O . GLY A 1 126 ? -2.043 -3.149 -18.429 1.00 85.12 126 GLY A O 1
ATOM 992 N N . LYS A 1 127 ? -1.192 -1.205 -17.662 1.00 86.00 127 LYS A N 1
ATOM 993 C CA . LYS A 1 127 ? -0.974 -0.559 -18.949 1.00 86.00 127 LYS A CA 1
ATOM 994 C C . LYS A 1 127 ? 0.404 0.078 -18.953 1.00 86.00 127 LYS A C 1
ATOM 996 O O . LYS A 1 127 ? 0.724 0.857 -18.058 1.00 86.00 127 LYS A O 1
ATOM 1001 N N . GLN A 1 128 ? 1.176 -0.214 -19.989 1.00 84.88 128 GLN A N 1
ATOM 1002 C CA . GLN A 1 128 ? 2.407 0.498 -20.308 1.00 84.88 128 GLN A CA 1
ATOM 1003 C C . GLN A 1 128 ? 2.142 1.473 -21.464 1.00 84.88 128 GLN A C 1
ATOM 1005 O O . GLN A 1 128 ? 1.520 1.085 -22.453 1.00 84.88 128 GLN A O 1
ATOM 1010 N N . ASN A 1 129 ? 2.650 2.703 -21.362 1.00 82.06 129 ASN A N 1
ATOM 1011 C CA . ASN A 1 129 ? 2.777 3.657 -22.466 1.00 82.06 129 ASN A CA 1
ATOM 1012 C C . ASN A 1 129 ? 4.264 3.988 -22.693 1.00 82.06 129 ASN A C 1
ATOM 1014 O O . ASN A 1 129 ? 5.067 3.956 -21.757 1.00 82.06 129 ASN A O 1
ATOM 1018 N N . GLN A 1 130 ? 4.633 4.332 -23.930 1.00 76.69 130 GLN A N 1
ATOM 1019 C CA . GLN A 1 130 ? 5.994 4.737 -24.291 1.00 76.69 130 GLN A CA 1
ATOM 1020 C C . GLN A 1 130 ? 5.977 5.973 -25.203 1.00 76.69 130 GLN A C 1
ATOM 1022 O O . GLN A 1 130 ? 5.225 6.028 -26.172 1.00 76.69 130 GLN A O 1
ATOM 1027 N N . LEU A 1 131 ? 6.868 6.931 -24.942 1.00 72.31 131 LEU A N 1
ATOM 1028 C CA . LEU A 1 131 ? 7.107 8.111 -25.773 1.00 72.31 131 LEU A CA 1
ATOM 1029 C C . LEU A 1 131 ? 8.493 8.033 -26.429 1.00 72.31 131 LEU A C 1
ATOM 1031 O O . LEU A 1 131 ? 9.506 7.902 -25.738 1.00 72.31 131 LEU A O 1
ATOM 1035 N N . GLY A 1 132 ? 8.544 8.158 -27.758 1.00 62.69 132 GLY A N 1
ATOM 1036 C CA . GLY A 1 132 ? 9.783 8.316 -28.527 1.00 62.69 132 GLY A CA 1
ATOM 1037 C C . GLY A 1 132 ? 9.989 9.764 -28.984 1.00 62.69 132 GLY A C 1
ATOM 1038 O O . GLY A 1 132 ? 9.028 10.450 -29.328 1.00 62.69 132 GLY A O 1
ATOM 1039 N N . SER A 1 133 ? 11.244 10.222 -29.038 1.00 53.09 133 SER A N 1
ATOM 1040 C CA . SER A 1 133 ? 11.632 11.632 -29.231 1.00 53.09 133 SER A CA 1
ATOM 1041 C C . SER A 1 133 ? 11.257 12.297 -30.570 1.00 53.09 133 SER A C 1
ATOM 1043 O O . SER A 1 133 ? 11.677 13.427 -30.797 1.00 53.09 133 SER A O 1
ATOM 1045 N N . SER A 1 134 ? 10.526 11.642 -31.481 1.00 50.22 134 SER A N 1
ATOM 1046 C CA . SER A 1 134 ? 10.305 12.159 -32.846 1.00 50.22 134 SER A CA 1
ATOM 1047 C C . SER A 1 134 ? 8.871 12.096 -33.389 1.00 50.22 134 SER A C 1
ATOM 1049 O O . SER A 1 134 ? 8.646 12.611 -34.482 1.00 50.22 134 SER A O 1
ATOM 1051 N N . LYS A 1 135 ? 7.891 11.504 -32.684 1.00 48.09 135 LYS A N 1
ATOM 1052 C CA . LYS A 1 135 ? 6.521 11.321 -33.228 1.00 48.09 135 LYS A CA 1
ATOM 1053 C C . LYS A 1 135 ? 5.358 11.675 -32.285 1.00 48.09 135 LYS A C 1
ATOM 1055 O O . LYS A 1 135 ? 4.214 11.376 -32.609 1.00 48.09 135 LYS A O 1
ATOM 1060 N N . GLY A 1 136 ? 5.613 12.345 -31.159 1.00 50.94 136 GLY A N 1
ATOM 1061 C CA . GLY A 1 136 ? 4.567 12.653 -30.173 1.00 50.94 136 GLY A CA 1
ATOM 1062 C C . GLY A 1 136 ? 4.098 11.414 -29.397 1.00 50.94 136 GLY A C 1
ATOM 1063 O O . GLY A 1 136 ? 4.784 10.391 -29.398 1.00 50.94 136 GLY A O 1
ATOM 1064 N N . TRP A 1 137 ? 2.952 11.511 -28.707 1.00 48.78 137 TRP A N 1
ATOM 1065 C CA . TRP A 1 137 ? 2.353 10.412 -27.935 1.00 48.78 137 TRP A CA 1
ATOM 1066 C C . TRP A 1 137 ? 2.012 9.226 -28.838 1.00 48.78 137 TRP A C 1
ATOM 1068 O O . TRP A 1 137 ? 0.939 9.168 -29.434 1.00 48.78 137 TRP A O 1
ATOM 1078 N N . VAL A 1 138 ? 2.909 8.244 -28.909 1.00 52.50 138 VAL A N 1
ATOM 1079 C CA . VAL A 1 138 ? 2.570 6.922 -29.433 1.00 52.50 138 VAL A CA 1
ATOM 1080 C C . VAL A 1 138 ? 1.933 6.152 -28.280 1.00 52.50 138 VAL A C 1
ATOM 1082 O O . VAL A 1 138 ? 2.598 5.466 -27.511 1.00 52.50 138 VAL A O 1
ATOM 1085 N N . LEU A 1 139 ? 0.621 6.326 -28.116 1.00 51.09 139 LEU A N 1
ATOM 1086 C CA . LEU A 1 139 ? -0.204 5.593 -27.151 1.00 51.09 139 LEU A CA 1
ATOM 1087 C C . LEU A 1 139 ? -0.323 4.117 -27.568 1.00 51.09 139 LEU A C 1
ATOM 1089 O O . LEU A 1 139 ? -1.385 3.630 -27.944 1.00 51.09 139 LEU A O 1
ATOM 1093 N N . GLU A 1 140 ? 0.775 3.373 -27.491 1.00 59.31 140 GLU A N 1
ATOM 1094 C CA . GLU A 1 140 ? 0.740 1.916 -27.536 1.00 59.31 140 GLU A CA 1
ATOM 1095 C C . GLU A 1 140 ? 0.417 1.410 -26.134 1.00 59.31 140 GLU A C 1
ATOM 1097 O O . GLU A 1 140 ? 1.306 1.052 -25.369 1.00 59.31 140 GLU A O 1
ATOM 1102 N N . GLY A 1 141 ? -0.873 1.425 -25.788 1.00 65.88 141 GLY A N 1
ATOM 1103 C CA . GLY A 1 141 ? -1.384 0.858 -24.545 1.00 65.88 141 GLY A CA 1
ATOM 1104 C C . GLY A 1 141 ? -1.213 -0.655 -24.529 1.00 65.88 141 GLY A C 1
ATOM 1105 O O . GLY A 1 141 ? -2.150 -1.387 -24.846 1.00 65.88 141 GLY A O 1
ATOM 1106 N N . LYS A 1 142 ? -0.014 -1.120 -24.188 1.00 76.06 142 LYS A N 1
ATOM 1107 C CA . LYS A 1 142 ? 0.285 -2.546 -24.072 1.00 76.06 142 LYS A CA 1
ATOM 1108 C C . LYS A 1 142 ? -0.192 -3.023 -22.709 1.00 76.06 142 LYS A C 1
ATOM 1110 O O . LYS A 1 142 ? 0.101 -2.391 -21.691 1.00 76.06 142 LYS A O 1
ATOM 1115 N N . ALA A 1 143 ? -0.949 -4.119 -22.708 1.00 83.12 143 ALA A N 1
ATOM 1116 C CA . ALA A 1 143 ? -1.277 -4.826 -21.479 1.00 83.12 143 ALA A CA 1
ATOM 1117 C C . ALA A 1 143 ? 0.027 -5.193 -20.764 1.00 83.12 143 ALA A C 1
ATOM 1119 O O . ALA A 1 143 ? 0.995 -5.600 -21.410 1.00 83.12 143 ALA A O 1
ATOM 1120 N N . PHE A 1 144 ? 0.049 -4.993 -19.453 1.00 83.81 144 PHE A N 1
ATOM 1121 C CA . PHE A 1 144 ? 1.246 -5.143 -18.642 1.00 83.81 144 PHE A CA 1
ATOM 1122 C C . PHE A 1 144 ? 0.892 -5.818 -17.321 1.00 83.81 144 PHE A C 1
ATOM 1124 O O . PHE A 1 144 ? 0.009 -5.350 -16.603 1.00 83.81 144 PHE A O 1
ATOM 1131 N N . THR A 1 145 ? 1.576 -6.910 -16.999 1.00 88.44 145 THR A N 1
ATOM 1132 C CA . THR A 1 145 ? 1.379 -7.654 -15.754 1.00 88.44 145 THR A CA 1
ATOM 1133 C C . THR A 1 145 ? 2.449 -7.275 -14.737 1.00 88.44 145 THR A C 1
ATOM 1135 O O . THR A 1 145 ? 3.626 -7.565 -14.934 1.00 88.44 145 THR A O 1
ATOM 1138 N N . LEU A 1 146 ? 2.038 -6.674 -13.621 1.00 88.38 146 LEU A N 1
ATOM 1139 C CA . LEU A 1 146 ? 2.897 -6.311 -12.496 1.00 88.38 146 LEU A CA 1
ATOM 1140 C C . LEU A 1 146 ? 2.679 -7.287 -11.331 1.00 88.38 146 LEU A C 1
ATOM 1142 O O . LEU A 1 146 ? 1.557 -7.455 -10.854 1.00 88.38 146 LEU A O 1
ATOM 1146 N N . VAL A 1 147 ? 3.754 -7.890 -10.835 1.00 91.62 147 VAL A N 1
ATOM 1147 C CA . VAL A 1 147 ? 3.774 -8.751 -9.643 1.00 91.62 147 VAL A CA 1
ATOM 1148 C C . VAL A 1 147 ? 4.713 -8.118 -8.609 1.00 91.62 147 VAL A C 1
ATOM 1150 O O . VAL A 1 147 ? 5.906 -8.432 -8.581 1.00 91.62 147 VAL A O 1
ATOM 1153 N N . PRO A 1 148 ? 4.231 -7.155 -7.807 1.00 92.50 148 PRO A N 1
ATOM 1154 C CA . PRO A 1 148 ? 5.051 -6.467 -6.818 1.00 92.50 148 PRO A CA 1
ATOM 1155 C C . PRO A 1 148 ? 5.337 -7.358 -5.609 1.00 92.50 148 PRO A C 1
ATOM 1157 O O . PRO A 1 148 ? 4.435 -8.011 -5.081 1.00 92.50 148 PRO A O 1
ATOM 1160 N N . LEU A 1 149 ? 6.583 -7.318 -5.139 1.00 94.94 149 LEU A N 1
ATOM 1161 C CA . LEU A 1 149 ? 7.004 -7.751 -3.810 1.00 94.94 149 LEU A CA 1
ATOM 1162 C C . LEU A 1 149 ? 7.575 -6.539 -3.077 1.00 94.94 149 LEU A C 1
ATOM 1164 O O . LEU A 1 149 ? 8.557 -5.946 -3.526 1.00 94.94 149 LEU A O 1
ATOM 1168 N N . GLU A 1 150 ? 6.972 -6.185 -1.953 1.00 95.62 150 GLU A N 1
ATOM 1169 C CA . GLU A 1 150 ? 7.338 -5.033 -1.139 1.00 95.62 150 GLU A CA 1
ATOM 1170 C C . GLU A 1 150 ? 7.740 -5.481 0.262 1.00 95.62 150 GLU A C 1
ATOM 1172 O O . GLU A 1 150 ? 7.049 -6.284 0.887 1.00 95.62 150 GLU A O 1
ATOM 1177 N N . ILE A 1 151 ? 8.849 -4.942 0.760 1.00 97.06 151 ILE A N 1
ATOM 1178 C CA . ILE A 1 151 ? 9.338 -5.167 2.120 1.00 97.06 151 ILE A CA 1
ATOM 1179 C C . ILE A 1 151 ? 9.621 -3.803 2.735 1.00 97.06 151 ILE A C 1
ATOM 1181 O O . ILE A 1 151 ? 10.263 -2.959 2.103 1.00 97.06 151 ILE A O 1
ATOM 1185 N N . GLY A 1 152 ? 9.158 -3.574 3.957 1.00 96.38 152 GLY A N 1
ATOM 1186 C CA . GLY A 1 152 ? 9.337 -2.283 4.599 1.00 96.38 152 GLY A CA 1
ATOM 1187 C C . GLY A 1 152 ? 9.098 -2.279 6.095 1.00 96.38 152 GLY A C 1
ATOM 1188 O O . GLY A 1 152 ? 8.868 -3.309 6.727 1.00 96.38 152 GLY A O 1
ATOM 1189 N N . ALA A 1 153 ? 9.165 -1.074 6.640 1.00 95.06 153 ALA A N 1
ATOM 1190 C CA . ALA A 1 153 ? 8.865 -0.763 8.022 1.00 95.06 153 ALA A CA 1
ATOM 1191 C C . ALA A 1 153 ? 7.852 0.384 8.079 1.00 95.06 153 ALA A C 1
ATOM 1193 O O . ALA A 1 153 ? 7.853 1.266 7.218 1.00 95.06 153 ALA A O 1
ATOM 1194 N N . ASN A 1 154 ? 6.987 0.361 9.085 1.00 93.62 154 ASN A N 1
ATOM 1195 C CA . ASN A 1 154 ? 6.021 1.405 9.386 1.00 93.62 154 ASN A CA 1
ATOM 1196 C C . ASN A 1 154 ? 6.189 1.850 10.843 1.00 93.62 154 ASN A C 1
ATOM 1198 O O . ASN A 1 154 ? 6.192 1.024 11.755 1.00 93.62 154 ASN A O 1
ATOM 1202 N N . TRP A 1 155 ? 6.305 3.156 11.051 1.00 93.50 155 TRP A N 1
ATOM 1203 C CA . TRP A 1 155 ? 6.447 3.805 12.349 1.00 93.50 155 TRP A CA 1
ATOM 1204 C C . TRP A 1 155 ? 5.192 4.610 12.641 1.00 93.50 155 TRP A C 1
ATOM 1206 O O . TRP A 1 155 ? 4.878 5.570 11.933 1.00 93.50 155 TRP A O 1
ATOM 1216 N N . LYS A 1 156 ? 4.465 4.225 13.687 1.00 87.19 156 LYS A N 1
ATOM 1217 C CA . LYS A 1 156 ? 3.285 4.967 14.136 1.00 87.19 156 LYS A CA 1
ATOM 1218 C C . LYS A 1 156 ? 3.736 6.127 15.012 1.00 87.19 156 LYS A C 1
ATOM 1220 O O . LYS A 1 156 ? 4.384 5.909 16.026 1.00 87.19 156 LYS A O 1
ATOM 1225 N N . PHE A 1 157 ? 3.382 7.350 14.626 1.00 86.56 157 PHE A N 1
ATOM 1226 C CA . PHE A 1 157 ? 3.656 8.549 15.429 1.00 86.56 157 PHE A CA 1
ATOM 1227 C C . PHE A 1 157 ? 2.387 9.120 16.081 1.00 86.56 157 PHE A C 1
ATOM 1229 O O . PHE A 1 157 ? 2.471 9.974 16.958 1.00 86.56 157 PHE A O 1
ATOM 1236 N N . THR A 1 158 ? 1.205 8.634 15.685 1.00 85.12 158 THR A N 1
ATOM 1237 C CA . THR A 1 158 ? -0.058 8.798 16.426 1.00 85.12 158 THR A CA 1
ATOM 1238 C C . THR A 1 158 ? -0.865 7.497 16.362 1.00 85.12 158 THR A C 1
ATOM 1240 O O . THR A 1 158 ? -0.487 6.570 15.647 1.00 85.12 158 THR A O 1
ATOM 1243 N N . GLU A 1 159 ? -2.010 7.432 17.052 1.00 79.19 159 GLU A N 1
ATOM 1244 C CA . GLU A 1 159 ? -2.923 6.274 16.985 1.00 79.19 159 GLU A CA 1
ATOM 1245 C C . GLU A 1 159 ? -3.370 5.942 15.551 1.00 79.19 159 GLU A C 1
ATOM 1247 O O . GLU A 1 159 ? -3.574 4.772 15.225 1.00 79.19 159 GLU A O 1
ATOM 1252 N N . ASN A 1 160 ? -3.498 6.959 14.690 1.00 86.38 160 ASN A N 1
ATOM 1253 C CA . ASN A 1 160 ? -4.045 6.795 13.344 1.00 86.38 160 ASN A CA 1
ATOM 1254 C C . ASN A 1 160 ? -3.012 7.003 12.236 1.00 86.38 160 ASN A C 1
ATOM 1256 O O . ASN A 1 160 ? -3.181 6.442 11.162 1.00 86.38 160 ASN A O 1
ATOM 1260 N N . TRP A 1 161 ? -1.959 7.787 12.466 1.00 89.75 161 TRP A N 1
ATOM 1261 C CA . TRP A 1 161 ? -0.962 8.103 11.444 1.00 89.75 161 TRP A CA 1
ATOM 1262 C C . TRP A 1 161 ? 0.330 7.313 11.615 1.00 89.75 161 TRP A C 1
ATOM 1264 O O . TRP A 1 161 ? 0.893 7.240 12.713 1.00 89.75 161 TRP A O 1
ATOM 1274 N N . GLY A 1 162 ? 0.836 6.797 10.497 1.00 91.69 162 GLY A N 1
ATOM 1275 C CA . GLY A 1 162 ? 2.140 6.151 10.424 1.00 91.69 162 GLY A CA 1
ATOM 1276 C C . GLY A 1 162 ? 2.937 6.584 9.202 1.00 91.69 162 GLY A C 1
ATOM 1277 O O . GLY A 1 162 ? 2.368 6.867 8.147 1.00 91.69 162 GLY A O 1
ATOM 1278 N N . LEU A 1 163 ? 4.255 6.630 9.356 1.00 95.44 163 LEU A N 1
ATOM 1279 C CA . LEU A 1 163 ? 5.213 6.837 8.278 1.00 95.44 163 LEU A CA 1
ATOM 1280 C C . LEU A 1 163 ? 5.804 5.481 7.894 1.00 95.44 163 LEU A C 1
ATOM 1282 O O . LEU A 1 163 ? 6.220 4.735 8.774 1.00 95.44 163 LEU A O 1
ATOM 1286 N N . SER A 1 164 ? 5.897 5.175 6.606 1.00 95.25 164 SER A N 1
ATOM 1287 C CA . SER A 1 164 ? 6.526 3.949 6.126 1.00 95.25 164 SER A CA 1
ATOM 1288 C C . SER A 1 164 ? 7.756 4.228 5.276 1.00 95.25 164 SER A C 1
ATOM 1290 O O . SER A 1 164 ? 7.840 5.244 4.586 1.00 95.25 164 SER A O 1
ATOM 1292 N N . ALA A 1 165 ? 8.702 3.294 5.300 1.00 96.38 165 ALA A N 1
ATOM 1293 C CA . ALA A 1 165 ? 9.774 3.199 4.321 1.00 96.38 165 ALA A CA 1
ATOM 1294 C C . ALA A 1 165 ? 9.821 1.773 3.779 1.00 96.38 165 ALA A C 1
ATOM 1296 O O . ALA A 1 165 ? 9.779 0.812 4.552 1.00 96.38 165 ALA A O 1
ATOM 1297 N N . SER A 1 166 ? 9.900 1.622 2.460 1.00 95.94 166 SER A N 1
ATOM 1298 C CA . SER A 1 166 ? 9.899 0.305 1.829 1.00 95.94 166 SER A CA 1
ATOM 1299 C C . SER A 1 166 ? 10.741 0.237 0.568 1.00 95.94 166 SER A C 1
ATOM 1301 O O . SER A 1 166 ? 11.058 1.242 -0.074 1.00 95.94 166 SER A O 1
ATOM 1303 N N . ILE A 1 167 ? 11.092 -0.994 0.219 1.00 95.00 167 ILE A N 1
ATOM 1304 C CA . ILE A 1 167 ? 11.698 -1.364 -1.048 1.00 95.00 167 ILE A CA 1
ATOM 1305 C C . ILE A 1 167 ? 10.720 -2.294 -1.750 1.00 95.00 167 ILE A C 1
ATOM 1307 O O . ILE A 1 167 ? 10.271 -3.283 -1.171 1.00 95.00 167 ILE A O 1
ATOM 1311 N N . MET A 1 168 ? 10.410 -1.999 -3.008 1.00 93.06 168 MET A N 1
ATOM 1312 C CA . MET A 1 168 ? 9.556 -2.840 -3.837 1.00 93.06 168 MET A CA 1
ATOM 1313 C C . MET A 1 168 ? 10.289 -3.270 -5.099 1.00 93.06 168 MET A C 1
ATOM 1315 O O . MET A 1 168 ? 10.780 -2.441 -5.871 1.00 93.06 168 MET A O 1
ATOM 1319 N N . LYS A 1 169 ? 10.320 -4.582 -5.324 1.00 91.81 169 LYS A N 1
ATOM 1320 C CA . LYS A 1 169 ? 10.781 -5.200 -6.563 1.00 91.81 169 LYS A CA 1
ATOM 1321 C C . LYS A 1 169 ? 9.571 -5.706 -7.335 1.00 91.81 169 LYS A C 1
ATOM 1323 O O . LYS A 1 169 ? 8.734 -6.410 -6.781 1.00 91.81 169 LYS A O 1
ATOM 1328 N N . ASN A 1 170 ? 9.505 -5.371 -8.617 1.00 87.69 170 ASN A N 1
ATOM 1329 C CA . ASN A 1 170 ? 8.451 -5.865 -9.492 1.00 87.69 170 ASN A CA 1
ATOM 1330 C C . ASN A 1 170 ? 8.945 -7.062 -10.298 1.00 87.69 170 ASN A C 1
ATOM 1332 O O . ASN A 1 170 ? 10.033 -7.028 -10.879 1.00 87.69 170 ASN A O 1
ATOM 1336 N N . PHE A 1 171 ? 8.126 -8.105 -10.301 1.00 85.31 171 PHE A N 1
ATOM 1337 C CA . PHE A 1 171 ? 8.208 -9.269 -11.172 1.00 85.31 171 PHE A CA 1
ATOM 1338 C C . PHE A 1 171 ? 7.058 -9.210 -12.192 1.00 85.31 171 PHE A C 1
ATOM 1340 O O . PHE A 1 171 ? 6.171 -8.365 -12.079 1.00 85.31 171 PHE A O 1
ATOM 1347 N N . GLY A 1 172 ? 7.053 -10.106 -13.177 1.00 85.94 172 GLY A N 1
ATOM 1348 C CA . GLY A 1 172 ? 6.037 -10.138 -14.231 1.00 85.94 172 GLY A CA 1
ATOM 1349 C C . GLY A 1 172 ? 6.586 -9.661 -15.569 1.00 85.94 172 GLY A C 1
ATOM 1350 O O . GLY A 1 172 ? 7.709 -10.014 -15.938 1.00 85.94 172 GLY A O 1
ATOM 1351 N N . ASP A 1 173 ? 5.782 -8.889 -16.297 1.00 84.00 173 ASP A N 1
ATOM 1352 C CA . ASP A 1 173 ? 6.206 -8.318 -17.567 1.00 84.00 173 ASP A CA 1
ATOM 1353 C C . ASP A 1 173 ? 7.309 -7.288 -17.328 1.00 84.00 173 ASP A C 1
ATOM 1355 O O . ASP A 1 173 ? 7.286 -6.503 -16.380 1.00 84.00 173 ASP A O 1
ATOM 1359 N N . LYS A 1 174 ? 8.298 -7.286 -18.215 1.00 81.44 174 LYS A N 1
ATOM 1360 C CA . LYS A 1 174 ? 9.338 -6.262 -18.222 1.00 81.44 174 LYS A CA 1
ATOM 1361 C C . LYS A 1 174 ? 8.942 -5.147 -19.164 1.00 81.44 174 LYS A C 1
ATOM 1363 O O . LYS A 1 174 ? 8.262 -5.400 -20.162 1.00 81.44 174 LYS A O 1
ATOM 1368 N N . LEU A 1 175 ? 9.386 -3.922 -18.886 1.00 76.81 175 LEU A N 1
ATOM 1369 C CA . LEU A 1 175 ? 9.064 -2.816 -19.783 1.00 76.81 175 LEU A CA 1
ATOM 1370 C C . LEU A 1 175 ? 9.793 -3.033 -21.100 1.00 76.81 175 LEU A C 1
ATOM 1372 O O . LEU A 1 175 ? 11.025 -3.104 -21.132 1.00 76.81 175 LEU A O 1
ATOM 1376 N N . LYS A 1 176 ? 9.016 -3.176 -22.173 1.00 73.94 176 LYS A N 1
ATOM 1377 C CA . LYS A 1 176 ? 9.542 -3.404 -23.519 1.00 73.94 176 LYS A CA 1
ATOM 1378 C C . LYS A 1 176 ? 9.643 -2.089 -24.263 1.00 73.94 176 LYS A C 1
ATOM 1380 O O . LYS A 1 176 ? 8.681 -1.323 -24.307 1.00 73.94 176 LYS A O 1
ATOM 1385 N N . ILE A 1 177 ? 10.793 -1.873 -24.887 1.00 68.12 177 ILE A N 1
ATOM 1386 C CA . ILE A 1 177 ? 11.042 -0.737 -25.774 1.00 68.12 177 ILE A CA 1
ATOM 1387 C C . ILE A 1 177 ? 10.662 -1.151 -27.189 1.00 68.12 177 ILE A C 1
ATOM 1389 O O . ILE A 1 177 ? 11.197 -2.137 -27.700 1.00 68.12 177 ILE A O 1
ATOM 1393 N N . ASP A 1 178 ? 9.754 -0.417 -27.832 1.00 63.56 178 ASP A N 1
ATOM 1394 C CA . ASP A 1 178 ? 9.394 -0.741 -29.210 1.00 63.56 178 ASP A CA 1
ATOM 1395 C C . ASP A 1 178 ? 10.585 -0.546 -30.171 1.00 63.56 178 ASP A C 1
ATOM 1397 O O . ASP A 1 178 ? 11.201 0.523 -30.247 1.00 63.56 178 ASP A O 1
ATOM 1401 N N . LYS A 1 179 ? 10.874 -1.599 -30.948 1.00 54.19 179 LYS A N 1
ATOM 1402 C CA . LYS A 1 179 ? 11.932 -1.663 -31.969 1.00 54.19 179 LYS A CA 1
ATOM 1403 C C . LYS A 1 179 ? 11.745 -0.621 -33.069 1.00 54.19 179 LYS A C 1
ATOM 1405 O O . LYS A 1 179 ? 12.719 -0.202 -33.686 1.00 54.19 179 LYS A O 1
ATOM 1410 N N . LYS A 1 180 ? 10.509 -0.177 -33.323 1.00 53.41 180 LYS A N 1
ATOM 1411 C CA . LYS A 1 180 ? 10.227 0.834 -34.357 1.00 53.41 180 LYS A CA 1
ATOM 1412 C C . LYS A 1 180 ? 10.790 2.216 -34.024 1.00 53.41 180 LYS A C 1
ATOM 1414 O O . LYS A 1 180 ? 10.977 3.020 -34.935 1.00 53.41 180 LYS A O 1
ATOM 1419 N N . ILE A 1 181 ? 11.054 2.496 -32.747 1.00 52.25 181 ILE A N 1
ATOM 1420 C CA . ILE A 1 181 ? 11.628 3.771 -32.297 1.00 52.25 181 ILE A CA 1
ATOM 1421 C C . ILE A 1 181 ? 13.159 3.760 -32.460 1.00 52.25 181 ILE A C 1
ATOM 1423 O O . ILE A 1 181 ? 13.754 4.805 -32.717 1.00 52.25 181 ILE A O 1
ATOM 1427 N N . TYR A 1 182 ? 13.792 2.581 -32.409 1.00 51.75 182 TYR A N 1
ATOM 1428 C CA . TYR A 1 182 ? 15.236 2.408 -32.581 1.00 51.75 182 TYR A CA 1
ATOM 1429 C C . TYR A 1 182 ? 15.532 1.257 -33.544 1.00 51.75 182 TYR A C 1
ATOM 1431 O O . TYR A 1 182 ? 15.665 0.098 -33.144 1.00 51.75 182 TYR A O 1
ATOM 1439 N N . VAL A 1 183 ? 15.651 1.595 -34.830 1.00 43.09 183 VAL A N 1
ATOM 1440 C CA . VAL A 1 183 ? 16.036 0.658 -35.893 1.00 43.09 183 VAL A CA 1
ATOM 1441 C C . VAL A 1 183 ? 17.319 -0.076 -35.474 1.00 43.09 183 VAL A C 1
ATOM 1443 O O . VAL A 1 183 ? 18.312 0.558 -35.126 1.00 43.09 183 VAL A O 1
ATOM 1446 N N . ASN A 1 184 ? 17.285 -1.412 -35.489 1.00 46.12 184 ASN A N 1
ATOM 1447 C CA . ASN A 1 184 ? 18.384 -2.326 -35.130 1.00 46.12 184 ASN A CA 1
ATOM 1448 C C . ASN A 1 184 ? 18.781 -2.420 -33.644 1.00 46.12 184 ASN A C 1
ATOM 1450 O O . ASN A 1 184 ? 19.835 -2.979 -33.340 1.00 46.12 184 ASN A O 1
ATOM 1454 N N . SER A 1 185 ? 17.956 -1.952 -32.702 1.00 47.91 185 SER A N 1
ATOM 1455 C CA . SER A 1 185 ? 18.188 -2.253 -31.280 1.00 47.91 185 SER A CA 1
ATOM 1456 C C . SER A 1 185 ? 17.532 -3.586 -30.884 1.00 47.91 185 SER A C 1
ATOM 1458 O O . SER A 1 185 ? 16.362 -3.804 -31.217 1.00 47.91 185 SER A O 1
ATOM 1460 N N . PRO A 1 186 ? 18.242 -4.499 -30.187 1.00 51.88 186 PRO A N 1
ATOM 1461 C CA . PRO A 1 186 ? 17.595 -5.655 -29.576 1.00 51.88 186 PRO A CA 1
ATOM 1462 C C . PRO A 1 186 ? 16.499 -5.178 -28.615 1.00 51.88 186 PRO A C 1
ATOM 1464 O O . PRO A 1 186 ? 16.576 -4.075 -28.075 1.00 51.88 186 PRO A O 1
ATOM 1467 N N . GLU A 1 187 ? 15.464 -6.000 -28.424 1.00 57.19 187 GLU A N 1
ATOM 1468 C CA . GLU A 1 187 ? 14.437 -5.731 -27.414 1.00 57.19 187 GLU A CA 1
ATOM 1469 C C . GLU A 1 187 ? 15.126 -5.554 -26.057 1.00 57.19 187 GLU A C 1
ATOM 1471 O O . GLU A 1 187 ? 15.694 -6.493 -25.499 1.00 57.19 187 GLU A O 1
ATOM 1476 N N . SER A 1 188 ? 15.127 -4.319 -25.560 1.00 61.53 188 SER A N 1
ATOM 1477 C CA . SER A 1 188 ? 15.608 -4.016 -24.223 1.00 61.53 188 SER A CA 1
ATOM 1478 C C . SER A 1 188 ? 14.455 -4.224 -23.261 1.00 61.53 188 SER A C 1
ATOM 1480 O O . SER A 1 188 ? 13.398 -3.613 -23.394 1.00 61.53 188 SER A O 1
ATOM 1482 N N . GLU A 1 189 ? 14.668 -5.111 -22.302 1.00 71.44 189 GLU A N 1
ATOM 1483 C CA . GLU A 1 189 ? 13.761 -5.316 -21.188 1.00 71.44 189 GLU A CA 1
ATOM 1484 C C . GLU A 1 189 ? 14.281 -4.529 -19.983 1.00 71.44 189 GLU A C 1
ATOM 1486 O O . GLU A 1 189 ? 15.444 -4.687 -19.590 1.00 71.44 189 GLU A O 1
ATOM 1491 N N . ILE A 1 190 ? 13.438 -3.665 -19.417 1.00 73.50 190 ILE A N 1
ATOM 1492 C CA . ILE A 1 190 ? 13.767 -2.889 -18.220 1.00 73.50 190 ILE A CA 1
ATOM 1493 C C . ILE A 1 190 ? 13.042 -3.508 -17.026 1.00 73.50 190 ILE A C 1
ATOM 1495 O O . ILE A 1 190 ? 11.811 -3.511 -16.964 1.00 73.50 190 ILE A O 1
ATOM 1499 N N . ASP A 1 191 ? 13.824 -3.985 -16.063 1.00 81.19 191 ASP A N 1
ATOM 1500 C CA . ASP A 1 191 ? 13.371 -4.251 -14.705 1.00 81.19 191 ASP A CA 1
ATOM 1501 C C . ASP A 1 191 ? 13.530 -2.987 -13.860 1.00 81.19 191 ASP A C 1
ATOM 1503 O O . ASP A 1 191 ? 14.416 -2.168 -14.110 1.00 81.19 191 ASP A O 1
ATOM 1507 N N . PHE A 1 192 ? 12.736 -2.845 -12.803 1.00 83.06 192 PHE A N 1
ATOM 1508 C CA . PHE A 1 192 ? 12.887 -1.728 -11.876 1.00 83.06 192 PHE A CA 1
ATOM 1509 C C . PHE A 1 192 ? 12.717 -2.156 -10.420 1.00 83.06 192 PHE A C 1
ATOM 1511 O O . PHE A 1 192 ? 12.038 -3.134 -10.095 1.00 83.06 192 PHE A O 1
ATOM 1518 N N . LEU A 1 193 ? 13.413 -1.431 -9.553 1.00 88.44 193 LEU A N 1
ATOM 1519 C CA . LEU A 1 193 ? 13.293 -1.461 -8.101 1.00 88.44 193 LEU A CA 1
ATOM 1520 C C . LEU A 1 193 ? 12.802 -0.083 -7.663 1.00 88.44 193 LEU A C 1
ATOM 1522 O O . LEU A 1 193 ? 13.208 0.916 -8.251 1.00 88.44 193 LEU A O 1
ATOM 1526 N N . THR A 1 194 ? 11.959 -0.005 -6.644 1.00 89.62 194 THR A N 1
ATOM 1527 C CA . THR A 1 194 ? 11.526 1.282 -6.094 1.00 89.62 194 THR A CA 1
ATOM 1528 C C . THR A 1 194 ? 11.839 1.360 -4.613 1.00 89.62 194 THR A C 1
ATOM 1530 O O . THR A 1 194 ? 11.698 0.372 -3.896 1.00 89.62 194 THR A O 1
ATOM 1533 N N . PHE A 1 195 ? 12.284 2.530 -4.177 1.00 91.56 195 PHE A N 1
ATOM 1534 C CA . PHE A 1 195 ? 12.351 2.902 -2.771 1.00 91.56 195 PHE A CA 1
ATOM 1535 C C . PHE A 1 195 ? 11.227 3.885 -2.504 1.00 91.56 195 PHE A C 1
ATOM 1537 O O . PHE A 1 195 ? 11.078 4.852 -3.250 1.00 91.56 195 PHE A O 1
ATOM 1544 N N . ASN A 1 196 ? 10.453 3.648 -1.455 1.00 92.31 196 ASN A N 1
ATOM 1545 C CA . ASN A 1 196 ? 9.258 4.415 -1.150 1.00 92.31 196 ASN A CA 1
ATOM 1546 C C . ASN A 1 196 ? 9.329 4.951 0.275 1.00 92.31 196 ASN A C 1
ATOM 1548 O O . ASN A 1 196 ? 9.756 4.245 1.187 1.00 92.31 196 ASN A O 1
ATOM 1552 N N . ILE A 1 197 ? 8.869 6.184 0.453 1.00 94.00 197 ILE A N 1
ATOM 1553 C CA . ILE A 1 197 ? 8.490 6.745 1.744 1.00 94.00 197 ILE A CA 1
ATOM 1554 C C . ILE A 1 197 ? 7.004 7.065 1.650 1.00 94.00 197 ILE A C 1
ATOM 1556 O O . ILE A 1 197 ? 6.573 7.797 0.750 1.00 94.00 197 ILE A O 1
ATOM 1560 N N . GLY A 1 198 ? 6.226 6.498 2.561 1.00 94.00 198 GLY A N 1
ATOM 1561 C CA . GLY A 1 198 ? 4.777 6.581 2.546 1.00 94.00 198 GLY A CA 1
ATOM 1562 C C . GLY A 1 198 ? 4.194 7.117 3.836 1.00 94.00 198 GLY A C 1
ATOM 1563 O O . GLY A 1 198 ? 4.833 7.138 4.882 1.00 94.00 198 GLY A O 1
ATOM 1564 N N . LEU A 1 199 ? 2.950 7.559 3.735 1.00 95.31 199 LEU A N 1
ATOM 1565 C CA . LEU A 1 199 ? 2.119 7.976 4.847 1.00 95.31 199 LEU A CA 1
ATOM 1566 C C . LEU A 1 199 ? 0.887 7.075 4.878 1.00 95.31 199 LEU A C 1
ATOM 1568 O O . LEU A 1 199 ? 0.307 6.774 3.833 1.00 95.31 199 LEU A O 1
ATOM 1572 N N . SER A 1 200 ? 0.491 6.647 6.069 1.00 92.94 200 SER A N 1
ATOM 1573 C CA . SER A 1 200 ? -0.693 5.825 6.294 1.00 92.94 200 SER A CA 1
ATOM 1574 C C . SER A 1 200 ? -1.624 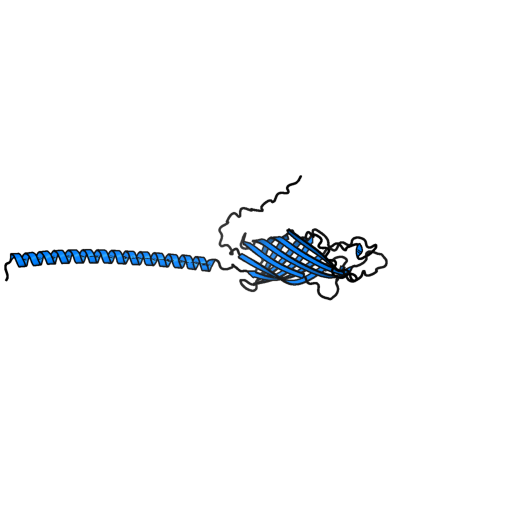6.466 7.314 1.00 92.94 200 SER A C 1
ATOM 1576 O O . SER A 1 200 ? -1.170 7.143 8.238 1.00 92.94 200 SER A O 1
ATOM 1578 N N . TYR A 1 201 ? -2.924 6.246 7.130 1.00 91.62 201 TYR A N 1
ATOM 1579 C CA . TYR A 1 201 ? -3.980 6.689 8.031 1.00 91.62 201 TYR A CA 1
ATOM 1580 C C . TYR A 1 201 ? -4.945 5.541 8.334 1.00 91.62 201 TYR A C 1
ATOM 1582 O O . TYR A 1 201 ? -5.529 4.974 7.411 1.00 91.62 201 TYR A O 1
ATOM 1590 N N . ALA A 1 202 ? -5.134 5.210 9.609 1.00 89.25 202 ALA A N 1
ATOM 1591 C CA . ALA A 1 202 ? -6.097 4.224 10.086 1.00 89.25 202 ALA A CA 1
ATOM 1592 C C . ALA A 1 202 ? -7.459 4.881 10.381 1.00 89.25 202 ALA A C 1
ATOM 1594 O O . ALA A 1 202 ? -7.555 5.783 11.211 1.00 89.25 202 ALA A O 1
ATOM 1595 N N . PHE A 1 203 ? -8.520 4.406 9.721 1.00 80.19 203 PHE A N 1
ATOM 1596 C CA . PHE A 1 203 ? -9.873 4.974 9.808 1.00 80.19 203 PHE A CA 1
ATOM 1597 C C . PHE A 1 203 ? -10.711 4.424 10.971 1.00 80.19 203 PHE A C 1
ATOM 1599 O O . PHE A 1 203 ? -11.609 5.104 11.457 1.00 80.19 203 PHE A O 1
ATOM 1606 N N . LEU A 1 204 ? -10.458 3.184 11.402 1.00 66.06 204 LEU A N 1
ATOM 1607 C CA . LEU A 1 204 ? -11.333 2.437 12.317 1.00 66.06 204 LEU A CA 1
ATOM 1608 C C . LEU A 1 204 ? -10.567 1.891 13.530 1.00 66.06 204 LEU A C 1
ATOM 1610 O O . LEU A 1 204 ? -10.613 0.703 13.816 1.00 66.06 204 LEU A O 1
ATOM 1614 N N . SER A 1 205 ? -9.862 2.758 14.261 1.00 55.66 205 SER A N 1
ATOM 1615 C CA . SER A 1 205 ? -9.219 2.369 15.530 1.00 55.66 205 SER A CA 1
ATOM 1616 C C . SER A 1 205 ? -10.177 2.361 16.736 1.00 55.66 205 SER A C 1
ATOM 1618 O O . SER A 1 205 ? -9.794 1.922 17.816 1.00 55.66 205 SER A O 1
ATOM 1620 N N . LYS A 1 206 ? -11.426 2.836 16.579 1.00 51.12 206 LYS A N 1
ATOM 1621 C CA . LYS A 1 206 ? -12.406 2.982 17.674 1.00 51.12 206 LYS A CA 1
ATOM 1622 C C . LYS A 1 206 ? -13.794 2.451 17.308 1.00 51.12 206 LYS A C 1
ATOM 1624 O O . LYS A 1 206 ? -14.742 3.227 17.194 1.00 51.12 206 LYS A O 1
ATOM 1629 N N . HIS A 1 207 ? -13.962 1.130 17.216 1.00 46.84 207 HIS A N 1
ATOM 1630 C CA . HIS A 1 207 ? -15.316 0.548 17.271 1.00 46.84 207 HIS A CA 1
ATOM 1631 C C . HIS A 1 207 ? -15.914 0.561 18.691 1.00 46.84 207 HIS A C 1
ATOM 1633 O O . HIS A 1 207 ? -17.128 0.448 18.851 1.00 46.84 207 HIS A O 1
ATOM 1639 N N . ASN A 1 208 ? -15.096 0.825 19.718 1.00 49.44 208 ASN A N 1
ATOM 1640 C CA . ASN A 1 208 ? -15.556 0.899 21.108 1.00 49.44 208 ASN A CA 1
ATOM 1641 C C . ASN A 1 208 ? -16.555 2.032 21.374 1.00 49.44 208 ASN A C 1
ATOM 1643 O O . ASN A 1 208 ? -17.376 1.900 22.270 1.00 49.44 208 ASN A O 1
ATOM 1647 N N . ASN A 1 209 ? -16.550 3.124 20.602 1.00 46.84 209 ASN A N 1
ATOM 1648 C CA . ASN A 1 209 ? -17.431 4.256 20.909 1.00 46.84 209 ASN A CA 1
ATOM 1649 C C . ASN A 1 209 ? -18.896 4.001 20.523 1.00 46.84 209 ASN A C 1
ATOM 1651 O O . ASN A 1 209 ? -19.796 4.458 21.217 1.00 46.84 209 ASN A O 1
ATOM 1655 N N . LEU A 1 210 ? -19.147 3.244 19.451 1.00 51.16 210 LEU A N 1
ATOM 1656 C CA . LEU A 1 210 ? -20.513 2.922 19.026 1.00 51.16 210 LEU A CA 1
ATOM 1657 C C . LEU A 1 210 ? -21.134 1.842 19.912 1.00 51.16 210 LEU A C 1
ATOM 1659 O O . LEU A 1 210 ? -22.284 1.978 20.313 1.00 51.16 210 LEU A O 1
ATOM 1663 N N . GLN A 1 211 ? -20.365 0.814 20.280 1.00 54.06 211 GLN A N 1
ATOM 1664 C CA . GLN A 1 211 ? -20.860 -0.243 21.162 1.00 54.06 211 GLN A CA 1
ATOM 1665 C C . GLN A 1 211 ? -21.142 0.289 22.575 1.00 54.06 211 GLN A C 1
ATOM 1667 O O . GLN A 1 211 ? -22.217 0.047 23.110 1.00 54.06 211 GLN A O 1
ATOM 1672 N N . VAL A 1 212 ? -20.248 1.119 23.130 1.00 58.69 212 VAL A N 1
ATOM 1673 C CA . VAL A 1 212 ? -20.465 1.789 24.426 1.00 58.69 212 VAL A CA 1
ATOM 1674 C C . VAL A 1 212 ? -21.681 2.721 24.384 1.00 58.69 212 VAL A C 1
ATOM 1676 O O . VAL A 1 212 ? -22.431 2.795 25.356 1.00 58.69 212 VAL A O 1
ATOM 1679 N N . GLN A 1 213 ? -21.931 3.403 23.261 1.00 58.00 213 GLN A N 1
ATOM 1680 C CA . GLN A 1 213 ? -23.145 4.208 23.089 1.00 58.00 213 GLN A CA 1
ATOM 1681 C C . GLN A 1 213 ? -24.409 3.342 23.002 1.00 58.00 213 GLN A C 1
ATOM 1683 O O . GLN A 1 213 ? -25.417 3.690 23.614 1.00 58.00 213 GLN A O 1
ATOM 1688 N N . ILE A 1 214 ? -24.362 2.208 22.298 1.00 67.19 214 ILE A N 1
ATOM 1689 C CA . ILE A 1 214 ? -25.481 1.258 22.197 1.00 67.19 214 ILE A CA 1
ATOM 1690 C C . ILE A 1 214 ? -25.793 0.636 23.562 1.00 67.19 214 ILE A C 1
ATOM 1692 O O . ILE A 1 214 ? -26.957 0.587 23.956 1.00 67.19 214 ILE A O 1
ATOM 1696 N N . ASP A 1 215 ? -24.778 0.209 24.308 1.00 70.06 215 ASP A N 1
ATOM 1697 C CA . ASP A 1 215 ? -24.954 -0.381 25.637 1.00 70.06 215 ASP A CA 1
ATOM 1698 C C . ASP A 1 215 ? -25.420 0.675 26.655 1.00 70.06 215 ASP A C 1
ATOM 1700 O O . ASP A 1 215 ? -26.301 0.410 27.476 1.00 70.06 215 ASP A O 1
ATOM 1704 N N . GLY A 1 216 ? -24.934 1.915 26.534 1.00 71.25 216 GLY A N 1
ATOM 1705 C CA . GLY A 1 216 ? -25.441 3.059 27.295 1.00 71.25 216 GLY A CA 1
ATOM 1706 C C . GLY A 1 216 ? -26.913 3.377 27.001 1.00 71.25 216 GLY A C 1
ATOM 1707 O O . GLY A 1 216 ? -27.673 3.677 27.923 1.00 71.25 216 GLY A O 1
ATOM 1708 N N . LEU A 1 217 ? -27.344 3.272 25.739 1.00 73.81 217 LEU A N 1
ATOM 1709 C CA . LEU A 1 217 ? -28.748 3.438 25.343 1.00 73.81 217 LEU A CA 1
ATOM 1710 C C . LEU A 1 217 ? -29.628 2.285 25.847 1.00 73.81 217 LEU A C 1
ATOM 1712 O O . LEU A 1 217 ? -30.728 2.537 26.338 1.00 73.81 217 LEU A O 1
ATOM 1716 N N . LYS A 1 218 ? -29.142 1.038 25.800 1.00 75.69 218 LYS A N 1
ATOM 1717 C CA . LYS A 1 218 ? -29.851 -0.129 26.357 1.00 75.69 218 LYS A CA 1
ATOM 1718 C C . LYS A 1 218 ? -30.066 -0.004 27.864 1.00 75.69 218 LYS A C 1
ATOM 1720 O O . LYS A 1 218 ? -31.172 -0.251 28.334 1.00 75.69 218 LYS A O 1
ATOM 1725 N N . ASN A 1 219 ? -29.046 0.429 28.606 1.00 75.56 219 ASN A N 1
ATOM 1726 C CA . ASN A 1 219 ? -29.154 0.627 30.052 1.00 75.56 219 ASN A CA 1
ATOM 1727 C C . ASN A 1 219 ? -30.159 1.726 30.416 1.00 75.56 219 ASN A C 1
ATOM 1729 O O . ASN A 1 219 ? -30.939 1.547 31.348 1.00 75.56 219 ASN A O 1
ATOM 1733 N N . LYS A 1 220 ? -30.203 2.827 29.651 1.00 78.69 220 LYS A N 1
ATOM 1734 C CA . LYS A 1 220 ? -31.231 3.864 29.836 1.00 78.69 220 LYS A CA 1
ATOM 1735 C C . LYS A 1 220 ? -32.641 3.347 29.549 1.00 78.69 220 LYS A C 1
ATOM 1737 O O . LYS A 1 220 ? -33.547 3.658 30.310 1.00 78.69 220 LYS A O 1
ATOM 1742 N N . ASN A 1 221 ? -32.826 2.529 28.511 1.00 77.56 221 ASN A N 1
ATOM 1743 C CA . ASN A 1 221 ? -34.131 1.921 28.228 1.00 77.56 221 ASN A CA 1
ATOM 1744 C C . ASN A 1 221 ? -34.601 0.994 29.357 1.00 77.56 221 ASN A C 1
ATOM 1746 O O . ASN A 1 221 ? -35.742 1.112 29.787 1.00 77.56 221 ASN A O 1
ATOM 1750 N N . MET A 1 222 ? -33.721 0.146 29.899 1.00 75.62 222 MET A N 1
ATOM 1751 C CA . MET A 1 222 ? -34.077 -0.712 31.040 1.00 75.62 222 MET A CA 1
ATOM 1752 C C . MET A 1 222 ? -34.451 0.097 32.289 1.00 75.62 222 MET A C 1
ATOM 1754 O O . MET A 1 222 ? -35.338 -0.300 33.042 1.00 75.62 222 MET A O 1
ATOM 1758 N N . GLN A 1 223 ? -33.799 1.244 32.507 1.00 81.12 223 GLN A N 1
ATOM 1759 C CA . GLN A 1 223 ? -34.166 2.150 33.592 1.00 81.12 223 GLN A CA 1
ATOM 1760 C C . GLN A 1 223 ? -35.570 2.739 33.382 1.00 81.12 223 GLN A C 1
ATOM 1762 O O . GLN A 1 223 ? -36.365 2.755 34.320 1.00 81.12 223 GLN A O 1
ATOM 1767 N N . TYR A 1 224 ? -35.901 3.168 32.159 1.00 80.50 224 TYR A N 1
ATOM 1768 C CA . TYR A 1 224 ? -37.238 3.676 31.845 1.00 80.50 224 TYR A CA 1
ATOM 1769 C C . TYR A 1 224 ? -38.327 2.613 32.000 1.00 80.50 224 TYR A C 1
ATOM 1771 O O . TYR A 1 224 ? -39.385 2.921 32.543 1.00 80.50 224 TYR A O 1
ATOM 1779 N N . ASP A 1 225 ? -38.067 1.367 31.602 1.00 84.25 225 ASP A N 1
ATOM 1780 C CA . ASP A 1 225 ? -39.018 0.267 31.798 1.00 84.25 225 ASP A CA 1
ATOM 1781 C C . ASP A 1 225 ? -39.303 0.034 33.292 1.00 84.25 225 ASP A C 1
ATOM 1783 O O . ASP A 1 225 ? -40.460 -0.094 33.701 1.00 84.25 225 ASP A O 1
ATOM 1787 N N . HIS A 1 226 ? -38.267 0.082 34.136 1.00 83.62 226 HIS A N 1
ATOM 1788 C CA . HIS A 1 226 ? -38.422 -0.049 35.585 1.00 83.62 226 HIS A CA 1
ATOM 1789 C C . HIS A 1 226 ? -39.187 1.136 36.210 1.00 83.62 226 HIS A C 1
ATOM 1791 O O . HIS A 1 226 ? -40.004 0.945 37.117 1.00 83.62 226 HIS A O 1
ATOM 1797 N N . GLU A 1 227 ? -38.948 2.366 35.747 1.00 86.56 227 GLU A N 1
ATOM 1798 C CA . GLU A 1 227 ? -39.690 3.557 36.192 1.00 86.56 227 GLU A CA 1
ATOM 1799 C C . GLU A 1 227 ? -41.169 3.497 35.771 1.00 86.56 227 GLU A C 1
ATOM 1801 O O . GLU A 1 227 ? -42.057 3.807 36.571 1.00 86.56 227 GLU A O 1
ATOM 1806 N N . ILE A 1 228 ? -41.450 3.028 34.551 1.00 87.31 228 ILE A N 1
ATOM 1807 C CA . ILE A 1 228 ? -42.813 2.825 34.042 1.00 87.31 228 ILE A CA 1
ATOM 1808 C C . ILE A 1 228 ? -43.560 1.778 34.875 1.00 87.31 228 ILE A C 1
ATOM 1810 O O . ILE A 1 228 ? -44.720 1.996 35.235 1.00 87.31 228 ILE A O 1
ATOM 1814 N N . ASP A 1 229 ? -42.922 0.661 35.221 1.00 90.62 229 ASP A N 1
ATOM 1815 C CA . ASP A 1 229 ? -43.566 -0.383 36.023 1.00 90.62 229 ASP A CA 1
ATOM 1816 C C . ASP A 1 229 ? -43.805 0.056 37.478 1.00 90.62 229 ASP A C 1
ATOM 1818 O O . ASP A 1 229 ? -44.862 -0.239 38.051 1.00 90.62 229 ASP A O 1
ATOM 1822 N N . ALA A 1 230 ? -42.896 0.845 38.059 1.00 88.31 230 ALA A N 1
ATOM 1823 C CA . ALA A 1 230 ? -43.108 1.468 39.367 1.00 88.31 230 ALA A CA 1
ATOM 1824 C C . ALA A 1 230 ? -44.297 2.451 39.356 1.00 88.31 230 ALA A C 1
ATOM 1826 O O . ALA A 1 230 ? -45.125 2.450 40.277 1.00 88.31 230 ALA A O 1
ATOM 1827 N N . LEU A 1 231 ? -44.427 3.252 38.292 1.00 89.38 231 LEU A N 1
ATOM 1828 C CA . LEU A 1 231 ? -45.561 4.158 38.098 1.00 89.38 231 LEU A CA 1
ATOM 1829 C C . LEU A 1 231 ? -46.881 3.398 37.936 1.00 89.38 231 LEU A C 1
ATOM 1831 O O . LEU A 1 231 ? -47.855 3.740 38.607 1.00 89.38 231 LEU A O 1
ATOM 1835 N N . LYS A 1 232 ? -46.920 2.332 37.126 1.00 91.25 232 LYS A N 1
ATOM 1836 C CA . LYS A 1 232 ? -48.117 1.481 36.984 1.00 91.25 232 LYS A CA 1
ATOM 1837 C C . LYS A 1 232 ? -48.566 0.904 38.323 1.00 91.25 232 LYS A C 1
ATOM 1839 O O . LYS A 1 232 ? -49.751 0.956 38.642 1.00 91.25 232 LYS A O 1
ATOM 1844 N N . LYS A 1 233 ? -47.625 0.403 39.130 1.00 91.38 233 LYS A N 1
ATOM 1845 C CA . LYS A 1 233 ? -47.929 -0.134 40.464 1.00 91.38 233 LYS A CA 1
ATOM 1846 C C . LYS A 1 233 ? -48.518 0.934 41.388 1.00 91.38 233 LYS A C 1
ATOM 1848 O O . LYS A 1 233 ? -49.462 0.654 42.120 1.00 91.38 233 LYS A O 1
ATOM 1853 N N . THR A 1 234 ? -47.990 2.154 41.322 1.00 91.69 234 THR A N 1
ATOM 1854 C CA . THR A 1 234 ? -48.493 3.295 42.102 1.00 91.69 234 THR A CA 1
ATOM 1855 C C . THR A 1 234 ? -49.911 3.681 41.675 1.00 91.69 234 THR A C 1
ATOM 1857 O O . THR A 1 234 ? -50.767 3.917 42.526 1.00 91.69 234 THR A O 1
ATOM 1860 N N . ILE A 1 235 ? -50.184 3.696 40.367 1.00 90.81 235 ILE A N 1
ATOM 1861 C CA . ILE A 1 235 ? -51.519 3.978 39.819 1.00 90.81 235 ILE A CA 1
ATOM 1862 C C . ILE A 1 235 ? -52.533 2.926 40.282 1.00 90.81 235 ILE A C 1
ATOM 1864 O O . ILE A 1 235 ? -53.627 3.293 40.707 1.00 90.81 235 ILE A O 1
ATOM 1868 N N . GLU A 1 236 ? -52.179 1.637 40.260 1.00 91.69 236 GLU A N 1
ATOM 1869 C CA . GLU A 1 236 ? -53.106 0.584 40.696 1.00 91.69 236 GLU A CA 1
ATOM 1870 C C . GLU A 1 236 ? -53.411 0.691 42.201 1.00 91.69 236 GLU A C 1
ATOM 1872 O O . GLU A 1 236 ? -54.571 0.636 42.599 1.00 91.69 236 GLU A O 1
ATOM 1877 N N . GLN A 1 237 ? -52.408 0.993 43.035 1.00 90.56 237 GLN A N 1
ATOM 1878 C CA . GLN A 1 237 ? -52.616 1.252 44.468 1.00 90.56 237 GLN A CA 1
ATOM 1879 C C . GLN A 1 237 ? -53.535 2.456 44.729 1.00 90.56 237 GLN A C 1
ATOM 1881 O O . GLN A 1 237 ? -54.392 2.419 45.618 1.00 90.56 237 GLN A O 1
ATOM 1886 N N . GLN A 1 238 ? -53.375 3.537 43.960 1.00 90.44 238 GLN A N 1
ATOM 1887 C CA . GLN A 1 238 ? -54.247 4.708 44.070 1.00 90.44 238 GLN A CA 1
ATOM 1888 C C . GLN A 1 238 ? -55.683 4.381 43.659 1.00 90.44 238 GLN A C 1
ATOM 1890 O O . GLN A 1 238 ? -56.625 4.832 44.310 1.00 90.44 238 GLN A O 1
ATOM 1895 N N . LYS A 1 239 ? -55.858 3.576 42.611 1.00 92.56 239 LYS A N 1
ATOM 1896 C CA . LYS A 1 239 ? -57.166 3.125 42.134 1.00 92.56 239 LYS A CA 1
ATOM 1897 C C . LYS A 1 239 ? -57.886 2.266 43.176 1.00 92.56 239 LYS A C 1
ATOM 1899 O O . LYS A 1 239 ? -59.063 2.517 43.433 1.00 92.56 239 LYS A O 1
ATOM 1904 N N . ASP A 1 240 ? -57.180 1.343 43.825 1.00 92.19 240 ASP A N 1
ATOM 1905 C CA . ASP A 1 240 ? -57.728 0.537 44.924 1.00 92.19 240 ASP A CA 1
ATOM 1906 C C . ASP A 1 240 ? -58.137 1.418 46.114 1.00 92.19 240 ASP A C 1
ATOM 1908 O O . ASP A 1 240 ? -59.250 1.299 46.626 1.00 92.19 240 ASP A O 1
ATOM 1912 N N . THR A 1 241 ? -57.294 2.391 46.480 1.00 91.38 241 THR A N 1
ATOM 1913 C CA . THR A 1 241 ? -57.592 3.357 47.554 1.00 91.38 241 THR A CA 1
ATOM 1914 C C . THR A 1 241 ? -58.832 4.204 47.243 1.00 91.38 241 THR A C 1
ATOM 1916 O O . THR A 1 241 ? -59.654 4.476 48.120 1.00 91.38 241 THR A O 1
ATOM 1919 N N . ILE A 1 242 ? -58.981 4.659 45.993 1.00 91.38 242 ILE A N 1
ATOM 1920 C CA . ILE A 1 242 ? -60.156 5.427 45.554 1.00 91.38 242 ILE A CA 1
ATOM 1921 C C . ILE A 1 242 ? -61.412 4.559 45.632 1.00 91.38 242 ILE A C 1
ATOM 1923 O O . ILE A 1 242 ? -62.452 5.040 46.089 1.00 91.38 242 ILE A O 1
ATOM 1927 N N . LYS A 1 243 ? -61.323 3.293 45.216 1.00 92.56 243 LYS A N 1
ATOM 1928 C CA . LYS A 1 243 ? -62.440 2.350 45.276 1.00 92.56 243 LYS A CA 1
ATOM 1929 C C . LYS A 1 243 ? -62.913 2.143 46.716 1.00 92.56 243 LYS A C 1
ATOM 1931 O O . LYS A 1 243 ? -64.091 2.357 46.983 1.00 92.56 243 LYS A O 1
ATOM 1936 N N . GLU A 1 244 ? -61.994 1.852 47.636 1.00 93.00 244 GLU A N 1
ATOM 1937 C CA . GLU A 1 244 ? -62.293 1.683 49.066 1.00 93.00 244 GLU A CA 1
ATOM 1938 C C . GLU A 1 244 ? -62.962 2.936 49.657 1.00 93.00 244 GLU A C 1
ATOM 1940 O O . GLU A 1 244 ? -64.015 2.854 50.288 1.00 93.00 244 GLU A O 1
ATOM 1945 N N . LYS A 1 245 ? -62.416 4.130 49.382 1.00 90.50 245 LYS A N 1
ATOM 1946 C CA . LYS A 1 245 ? -63.031 5.389 49.835 1.00 90.50 245 LYS A CA 1
ATOM 1947 C C . LYS A 1 245 ? -64.426 5.609 49.260 1.00 90.50 245 LYS A C 1
ATOM 1949 O O . LYS A 1 245 ? -65.275 6.162 49.951 1.00 90.50 245 LYS A O 1
ATOM 1954 N N . THR A 1 246 ? -64.661 5.210 48.013 1.00 90.81 246 THR A N 1
ATOM 1955 C CA . THR A 1 246 ? -65.971 5.352 47.361 1.00 90.81 246 THR A CA 1
ATOM 1956 C C . THR A 1 246 ? -67.001 4.411 47.987 1.00 90.81 246 THR A C 1
ATOM 1958 O O . THR A 1 246 ? -68.137 4.825 48.218 1.00 90.81 246 THR A O 1
ATOM 1961 N N . GLU A 1 247 ? -66.601 3.180 48.312 1.00 91.44 247 GLU A N 1
ATOM 1962 C CA . GLU A 1 247 ? -67.437 2.198 49.017 1.00 91.44 247 GLU A CA 1
ATOM 1963 C C . GLU A 1 247 ? -67.796 2.685 50.430 1.00 91.44 247 GLU A C 1
ATOM 1965 O O . GLU A 1 247 ? -68.977 2.723 50.778 1.00 91.44 247 GLU A O 1
ATOM 1970 N N . LEU A 1 248 ? -66.816 3.186 51.192 1.00 90.94 248 LEU A N 1
ATOM 1971 C CA . LEU A 1 248 ? -67.050 3.786 52.513 1.00 90.94 248 LEU A CA 1
ATOM 1972 C C . LEU A 1 248 ? -67.991 4.999 52.450 1.00 90.94 248 LEU A C 1
ATOM 1974 O O . LEU A 1 248 ? -68.861 5.161 53.307 1.00 90.94 248 LEU A O 1
ATOM 1978 N N . LEU A 1 249 ? -67.848 5.855 51.431 1.00 87.75 249 LEU A N 1
ATOM 1979 C CA . LEU A 1 249 ? -68.730 7.010 51.243 1.00 87.75 249 LEU A CA 1
ATOM 1980 C C . LEU A 1 249 ? -70.169 6.574 50.924 1.00 87.75 249 LEU A C 1
ATOM 1982 O O . LEU A 1 249 ? -71.125 7.191 51.394 1.00 87.75 249 LEU A O 1
ATOM 1986 N N . ALA A 1 250 ? -70.330 5.512 50.128 1.00 86.50 250 ALA A N 1
ATOM 1987 C CA . ALA A 1 250 ? -71.633 4.948 49.797 1.00 86.50 250 ALA A CA 1
ATOM 1988 C C . ALA A 1 250 ? -72.315 4.325 51.027 1.00 86.50 250 ALA A C 1
ATOM 1990 O O . ALA A 1 250 ? -73.508 4.555 51.233 1.00 86.50 250 ALA A O 1
ATOM 1991 N N . GLU A 1 251 ? -71.572 3.601 51.869 1.00 85.12 251 GLU A N 1
ATOM 1992 C CA . GLU A 1 251 ? -72.082 3.062 53.138 1.00 85.12 251 GLU A CA 1
ATOM 1993 C C . GLU A 1 251 ? -72.476 4.168 54.120 1.00 85.12 251 GLU A C 1
ATOM 1995 O O . GLU A 1 251 ? -73.570 4.122 54.686 1.00 85.12 251 GLU A O 1
ATOM 2000 N N . TYR A 1 252 ? -71.636 5.196 54.269 1.00 80.56 252 TYR A N 1
ATOM 2001 C CA . TYR A 1 252 ? -71.927 6.355 55.114 1.00 80.56 252 TYR A CA 1
ATOM 2002 C C . TYR A 1 252 ? -73.199 7.090 54.665 1.00 80.56 252 TYR A C 1
ATOM 2004 O O . TYR A 1 252 ? -74.076 7.393 55.476 1.00 80.56 252 TYR A O 1
ATOM 2012 N N . ASN A 1 253 ? -73.342 7.331 53.359 1.00 80.12 253 ASN A N 1
ATOM 2013 C CA . ASN A 1 253 ? -74.536 7.967 52.806 1.00 80.12 253 ASN A CA 1
ATOM 2014 C C . ASN A 1 253 ? -75.786 7.100 52.996 1.00 80.12 253 ASN A C 1
ATOM 2016 O O . ASN A 1 253 ? -76.844 7.630 53.323 1.00 80.12 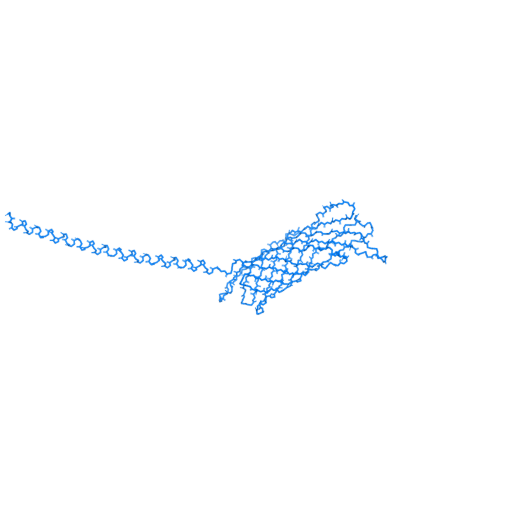253 ASN A O 1
ATOM 2020 N N . LYS A 1 254 ? -75.672 5.775 52.852 1.00 79.25 254 LYS A N 1
ATOM 2021 C CA . LYS A 1 254 ? -76.780 4.844 53.098 1.00 79.25 254 LYS A CA 1
ATOM 2022 C C . LYS A 1 254 ? -77.228 4.869 54.564 1.00 79.25 254 LYS A C 1
ATOM 2024 O O . LYS A 1 254 ? -78.419 4.984 54.825 1.00 79.25 254 LYS A O 1
ATOM 2029 N N . GLN A 1 255 ? -76.285 4.867 55.509 1.00 74.19 255 GLN A N 1
ATOM 2030 C CA . GLN A 1 255 ? -76.589 4.978 56.942 1.00 74.19 255 GLN A CA 1
ATOM 2031 C C . GLN A 1 255 ? -77.251 6.315 57.310 1.00 74.19 255 GLN A C 1
ATOM 2033 O O . GLN A 1 255 ? -78.142 6.337 58.153 1.00 74.19 255 GLN A O 1
ATOM 2038 N N . ASN A 1 256 ? -76.861 7.426 56.679 1.00 66.94 256 ASN A N 1
ATOM 2039 C CA . ASN A 1 256 ? -77.490 8.729 56.927 1.00 66.94 256 ASN A CA 1
ATOM 2040 C C . ASN A 1 256 ? -78.890 8.859 56.310 1.00 66.94 256 ASN A C 1
ATOM 2042 O O . ASN A 1 256 ? -79.733 9.554 56.873 1.00 66.94 256 ASN A O 1
ATOM 2046 N N . VAL A 1 257 ? -79.155 8.184 55.187 1.00 64.31 257 VAL A N 1
ATOM 2047 C CA . VAL A 1 257 ? -80.496 8.116 54.583 1.00 64.31 257 VAL A CA 1
ATOM 2048 C C . VAL A 1 257 ? -81.424 7.216 55.409 1.00 64.31 257 VAL A C 1
ATOM 2050 O O . VAL A 1 257 ? -82.570 7.593 55.649 1.00 64.31 257 VAL A O 1
ATOM 2053 N N . ASP A 1 258 ? -80.925 6.082 55.911 1.00 59.12 258 ASP A N 1
ATOM 2054 C CA . ASP A 1 258 ? -81.704 5.143 56.734 1.00 59.12 258 ASP A CA 1
ATOM 2055 C C . ASP A 1 258 ? -81.971 5.673 58.163 1.00 59.12 258 ASP A C 1
ATOM 2057 O O . ASP A 1 258 ? -82.962 5.291 58.786 1.00 59.12 258 ASP A O 1
ATOM 2061 N N . ASN A 1 259 ? -81.143 6.598 58.671 1.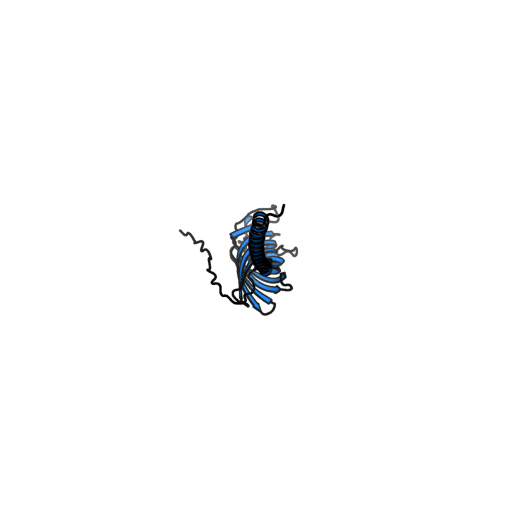00 56.72 259 ASN A N 1
ATOM 2062 C CA . ASN A 1 259 ? -81.299 7.215 59.999 1.00 56.72 259 ASN A CA 1
ATOM 2063 C C . ASN A 1 259 ? -82.162 8.495 60.031 1.00 56.72 259 ASN A C 1
ATOM 2065 O O . ASN A 1 259 ? -82.292 9.098 61.094 1.00 56.72 259 ASN A O 1
ATOM 2069 N N . GLY A 1 260 ? -82.776 8.911 58.917 1.00 53.91 260 GLY A N 1
ATOM 2070 C CA . GLY A 1 260 ? -83.897 9.861 58.935 1.00 53.91 260 GLY A CA 1
ATOM 2071 C C . GLY A 1 260 ? -83.632 11.238 59.564 1.00 53.91 260 GLY A C 1
ATOM 2072 O O . GLY A 1 260 ? -84.451 11.697 60.354 1.00 53.91 260 GLY A O 1
ATOM 2073 N N . ASN A 1 261 ? -82.552 11.925 59.183 1.00 49.22 261 ASN A N 1
ATOM 2074 C CA . ASN A 1 261 ? -82.427 13.371 59.406 1.00 49.22 261 ASN A CA 1
ATOM 2075 C C . ASN A 1 261 ? -82.632 14.129 58.084 1.00 49.22 261 ASN A C 1
ATOM 2077 O O . ASN A 1 261 ? -81.691 14.325 57.314 1.00 49.22 261 ASN A O 1
ATOM 2081 N N . THR A 1 262 ? -83.880 14.536 57.836 1.00 49.72 262 THR A N 1
ATOM 2082 C CA . THR A 1 262 ? -84.196 15.799 57.141 1.00 49.72 262 THR A CA 1
ATOM 2083 C C . THR A 1 262 ? -83.863 16.985 58.027 1.00 49.72 262 THR A C 1
ATOM 2085 O O . THR A 1 262 ? -84.205 16.893 59.229 1.00 49.72 262 THR A O 1
#

Radius of gyration: 36.24 Å; chains: 1; bounding box: 114×42×96 Å